Protein AF-A0ABD3SPA3-F1 (afdb_monomer_lite)

Radius of gyration: 26.99 Å; chains: 1; bounding box: 57×53×84 Å

Secondary structure (DSSP, 8-state):
------S------S---PPPPPPSSS----GGG-EEE--TTTHHHHHHHHHHTT---EEES--EETTEE-S-HHHHHTTTS--SSPPPHHHHHHHHHHHHHHHHHHHHHHHH-TT----HHHHHHHHHHHHHHHHHHHHHHTEEEEEEEE-SSSTTTTTS-HHHHHHHHHHHHHHHHHHHHHHTT-EEEEEEEETT-PBPHHHHHHHHHHHHHHHSPPP----

Organism: NCBI:txid382380

pLDDT: mean 70.63, std 18.66, range [26.52, 93.62]

Structure (mmCIF, N/CA/C/O backbone):
data_AF-A0ABD3SPA3-F1
#
_entry.id   AF-A0ABD3SPA3-F1
#
loop_
_atom_site.group_PDB
_atom_site.id
_atom_site.type_symbol
_atom_site.label_atom_id
_atom_site.label_alt_id
_atom_site.label_comp_id
_atom_site.label_asym_id
_atom_site.label_entity_id
_atom_site.label_seq_id
_atom_site.pdbx_PDB_ins_code
_atom_site.Cartn_x
_atom_site.Cartn_y
_atom_site.Cartn_z
_atom_site.occupancy
_atom_site.B_iso_or_equiv
_atom_site.auth_seq_id
_atom_site.auth_comp_id
_atom_site.auth_asym_id
_atom_site.auth_atom_id
_atom_site.pdbx_PDB_model_num
ATOM 1 N N . MET A 1 1 ? -18.677 -17.625 45.684 1.00 35.84 1 MET A N 1
ATOM 2 C CA . MET A 1 1 ? -18.713 -17.401 44.221 1.00 35.84 1 MET A CA 1
ATOM 3 C C . MET A 1 1 ? -18.596 -18.741 43.493 1.00 35.84 1 MET A C 1
ATOM 5 O O . MET A 1 1 ? -17.604 -19.018 42.838 1.00 35.84 1 MET A O 1
ATOM 9 N N . LEU A 1 2 ? -19.620 -19.582 43.646 1.00 33.44 2 LEU A N 1
ATOM 10 C CA . LEU A 1 2 ? -19.938 -20.687 42.742 1.00 33.44 2 LEU A CA 1
ATOM 11 C C . LEU A 1 2 ? -21.247 -20.273 42.068 1.00 33.44 2 LEU A C 1
ATOM 13 O O . LEU A 1 2 ? -22.241 -20.161 42.778 1.00 33.44 2 LEU A O 1
ATOM 17 N N . ALA A 1 3 ? -21.240 -19.988 40.766 1.00 26.97 3 ALA A N 1
ATOM 18 C CA . ALA A 1 3 ? -22.448 -19.923 39.934 1.00 26.97 3 ALA A CA 1
ATOM 19 C C . ALA A 1 3 ? -22.063 -19.636 38.475 1.00 26.97 3 ALA A C 1
ATOM 21 O O . ALA A 1 3 ? -21.874 -18.479 38.113 1.00 26.97 3 ALA A O 1
ATOM 22 N N . CYS A 1 4 ? -21.930 -20.681 37.655 1.00 26.52 4 CYS A N 1
ATOM 23 C CA . CYS A 1 4 ? -22.251 -20.652 36.216 1.00 26.52 4 CYS A CA 1
ATOM 24 C C . CYS A 1 4 ? -22.146 -22.063 35.603 1.00 26.52 4 CYS A C 1
ATOM 26 O O . CYS A 1 4 ? -21.526 -22.265 34.565 1.00 26.52 4 CYS A O 1
ATOM 28 N N . LEU A 1 5 ? -22.733 -23.064 36.266 1.00 35.59 5 LEU A N 1
ATOM 29 C CA . LEU A 1 5 ? -22.899 -24.415 35.723 1.00 35.59 5 LEU A CA 1
ATOM 30 C C . LEU A 1 5 ? -24.293 -24.927 36.096 1.00 35.59 5 LEU A C 1
ATOM 32 O O . LEU A 1 5 ? -24.435 -25.674 37.057 1.00 35.59 5 LEU A O 1
ATOM 36 N N . SER A 1 6 ? -25.310 -24.475 35.358 1.00 33.94 6 SER A N 1
ATOM 37 C CA . SER A 1 6 ? -26.636 -25.112 35.280 1.00 33.94 6 SER A CA 1
ATOM 38 C C . SER A 1 6 ? -27.578 -24.292 34.392 1.00 33.94 6 SER A C 1
ATOM 40 O O . SER A 1 6 ? -28.224 -23.384 34.883 1.00 33.94 6 SER A O 1
ATOM 42 N N . PHE A 1 7 ? -27.632 -24.583 33.089 1.00 29.09 7 PHE A N 1
ATOM 43 C CA . PHE A 1 7 ? -28.730 -24.285 32.140 1.00 29.09 7 PHE A CA 1
ATOM 44 C C . PHE A 1 7 ? -28.203 -24.768 30.769 1.00 29.09 7 PHE A C 1
ATOM 46 O O . PHE A 1 7 ? -27.242 -24.199 30.273 1.00 29.09 7 PHE A O 1
ATOM 53 N N . LEU A 1 8 ? -28.640 -25.836 30.106 1.00 34.03 8 LEU A N 1
ATOM 54 C CA . LEU A 1 8 ? -29.795 -26.719 30.202 1.00 34.03 8 LEU A CA 1
ATOM 55 C C . LEU A 1 8 ? -29.343 -28.111 29.742 1.00 34.03 8 LEU A C 1
ATOM 57 O O . LEU A 1 8 ? -28.649 -28.240 28.734 1.00 34.03 8 LEU A O 1
ATOM 61 N N . GLY A 1 9 ? -29.770 -29.145 30.461 1.00 38.00 9 GLY A N 1
ATOM 62 C CA . GLY A 1 9 ? -29.920 -30.462 29.867 1.00 38.00 9 GLY A CA 1
ATOM 63 C C . GLY A 1 9 ? -31.199 -30.466 29.038 1.00 38.00 9 GLY A C 1
ATOM 64 O O . GLY A 1 9 ? -32.285 -30.471 29.604 1.00 38.00 9 GLY A O 1
ATOM 65 N N . GLU A 1 10 ? -31.066 -30.494 27.718 1.00 33.88 10 GLU A N 1
ATOM 66 C CA . GLU A 1 10 ? -32.107 -30.990 26.822 1.00 33.88 10 GLU A CA 1
ATOM 67 C C . GLU A 1 10 ? -31.481 -32.040 25.905 1.00 33.88 10 GLU A C 1
ATOM 69 O O . GLU A 1 10 ? -30.494 -31.791 25.212 1.00 33.88 10 GLU A O 1
ATOM 74 N N . LYS A 1 11 ? -32.046 -33.250 25.948 1.00 46.28 11 LYS A N 1
ATOM 75 C CA . LYS A 1 11 ? -31.821 -34.286 24.939 1.00 46.28 11 LYS A CA 1
ATOM 76 C C . LYS A 1 11 ? -32.329 -33.747 23.600 1.00 46.28 11 LYS A C 1
ATOM 78 O O . LYS A 1 11 ? -33.500 -33.391 23.516 1.00 46.28 11 LYS A O 1
ATOM 83 N N . ILE A 1 12 ? -31.496 -33.751 22.562 1.00 36.12 12 ILE A N 1
ATOM 84 C CA . ILE A 1 12 ? -31.936 -33.505 21.180 1.00 36.12 12 ILE A CA 1
ATOM 85 C C . ILE A 1 12 ? -31.768 -34.819 20.394 1.00 36.12 12 ILE A C 1
ATOM 87 O O . ILE A 1 12 ? -30.707 -35.437 20.499 1.00 36.12 12 ILE A O 1
ATOM 91 N N . PRO A 1 13 ? -32.817 -35.288 19.690 1.00 35.94 13 PRO A N 1
ATOM 92 C CA . PRO A 1 13 ? -32.887 -36.612 19.074 1.00 35.94 13 PRO A CA 1
ATOM 93 C C . PRO A 1 13 ? -32.104 -36.715 17.760 1.00 35.94 13 PRO A C 1
ATOM 95 O O . PRO A 1 13 ? -31.873 -35.722 17.069 1.00 35.94 13 PRO A O 1
ATOM 98 N N . ASP A 1 14 ? -31.774 -37.957 17.401 1.00 39.97 14 ASP A N 1
ATOM 99 C CA . ASP A 1 14 ? -31.191 -38.375 16.127 1.00 39.97 14 ASP A CA 1
ATOM 100 C C . ASP A 1 14 ? -32.043 -37.918 14.933 1.00 39.97 14 ASP A C 1
ATOM 102 O O . ASP A 1 14 ? -32.992 -38.588 14.541 1.00 39.97 14 ASP A O 1
ATOM 106 N N . THR A 1 15 ? -31.709 -36.781 14.325 1.00 42.72 15 THR A N 1
ATOM 107 C CA . THR A 1 15 ? -32.099 -36.448 12.945 1.00 42.72 15 THR A CA 1
ATOM 108 C C . THR A 1 15 ? -31.084 -35.481 12.322 1.00 42.72 15 THR A C 1
ATOM 110 O O . THR A 1 15 ? -30.459 -34.684 13.011 1.00 42.72 15 THR A O 1
ATOM 113 N N . ALA A 1 16 ? -30.883 -35.638 11.009 1.00 36.19 16 ALA A N 1
ATOM 114 C CA . ALA A 1 16 ? -29.847 -35.075 10.133 1.00 36.19 16 ALA A CA 1
ATOM 115 C C . ALA A 1 16 ? -29.371 -33.625 10.418 1.00 36.19 16 ALA A C 1
ATOM 117 O O . ALA A 1 16 ? -30.154 -32.790 10.868 1.00 36.19 16 ALA A O 1
ATOM 118 N N . PRO A 1 17 ? -28.109 -33.269 10.086 1.00 41.25 17 PRO A N 1
ATOM 119 C CA . PRO A 1 17 ? -27.517 -32.014 10.528 1.00 41.25 17 PRO A CA 1
ATOM 120 C C . PRO A 1 17 ? -28.080 -30.827 9.740 1.00 41.25 17 PRO A C 1
ATOM 122 O O . PRO A 1 17 ? -27.595 -30.466 8.668 1.00 41.25 17 PRO A O 1
ATOM 125 N N . THR A 1 18 ? -29.078 -30.159 10.309 1.00 44.03 18 THR A N 1
ATOM 126 C CA . THR A 1 18 ? -29.341 -28.749 10.025 1.00 44.03 18 THR A CA 1
ATOM 127 C C . THR A 1 18 ? -28.135 -27.939 10.498 1.00 44.03 18 THR A C 1
ATOM 129 O O . THR A 1 18 ? -27.783 -27.978 11.677 1.00 44.03 18 THR A O 1
ATOM 132 N N . LEU A 1 19 ? -27.474 -27.231 9.575 1.00 43.19 19 LEU A N 1
ATOM 133 C CA . LEU A 1 19 ? -26.367 -26.315 9.874 1.00 43.19 19 LEU A CA 1
ATOM 134 C C . LEU A 1 19 ? -26.735 -25.400 11.061 1.00 43.19 19 LEU A C 1
ATOM 136 O O . LEU A 1 19 ? -27.789 -24.762 11.009 1.00 43.19 19 LEU A O 1
ATOM 140 N N . PRO A 1 20 ? -25.898 -25.307 12.113 1.00 49.41 20 PRO A N 1
ATOM 141 C CA . PRO A 1 20 ? -26.222 -24.510 13.289 1.00 49.41 20 PRO A CA 1
ATOM 142 C C . PRO A 1 20 ? -26.374 -23.022 12.937 1.00 49.41 20 PRO A C 1
ATOM 144 O O . PRO A 1 20 ? -25.704 -22.487 12.046 1.00 49.41 20 PRO A O 1
ATOM 147 N N . ALA A 1 21 ? -27.282 -22.350 13.650 1.00 57.62 21 ALA A N 1
ATOM 148 C CA . ALA A 1 21 ? -27.610 -20.935 13.484 1.00 57.62 21 ALA A CA 1
ATOM 149 C C . ALA A 1 21 ? -26.350 -20.053 13.468 1.00 57.62 21 ALA A C 1
ATOM 151 O O . ALA A 1 21 ? -25.467 -20.226 14.299 1.00 57.62 21 ALA A O 1
ATOM 152 N N . LYS A 1 22 ? -26.238 -19.123 12.509 1.00 42.56 22 LYS A N 1
ATOM 153 C CA . LYS A 1 22 ? -25.060 -18.246 12.334 1.00 42.56 22 LYS A CA 1
ATOM 154 C C . LYS A 1 22 ? -24.613 -17.581 13.648 1.00 42.56 22 LYS A C 1
ATOM 156 O O . LYS A 1 22 ? -25.473 -17.159 14.420 1.00 42.56 22 LYS A O 1
ATOM 161 N N . PRO A 1 23 ? -23.294 -17.419 13.885 1.00 52.41 23 PRO A N 1
ATOM 162 C CA . PRO A 1 23 ? -22.812 -16.689 15.049 1.00 52.41 23 PRO A CA 1
ATOM 163 C C . PRO A 1 23 ? -23.296 -15.236 14.987 1.00 52.41 23 PRO A C 1
ATOM 165 O O . PRO A 1 23 ? -23.298 -14.623 13.919 1.00 52.41 23 PRO A O 1
ATOM 168 N N . ALA A 1 24 ? -23.677 -14.681 16.142 1.00 47.97 24 ALA A N 1
ATOM 169 C CA . ALA A 1 24 ? -24.157 -13.301 16.263 1.00 47.97 24 ALA A CA 1
ATOM 170 C C . ALA A 1 24 ? -23.147 -12.265 15.724 1.00 47.97 24 ALA A C 1
ATOM 172 O O . ALA A 1 24 ? -23.546 -11.197 15.273 1.00 47.97 24 ALA A O 1
ATOM 173 N N . TYR A 1 25 ? -21.851 -12.602 15.728 1.00 42.72 25 TYR A N 1
ATOM 174 C CA . TYR A 1 25 ? -20.775 -11.851 15.083 1.00 42.72 25 TYR A CA 1
ATOM 175 C C . TYR A 1 25 ? -19.716 -12.802 14.509 1.00 42.72 25 TYR A C 1
ATOM 177 O O . TYR A 1 25 ? -19.352 -13.794 15.139 1.00 42.72 25 TYR A O 1
ATOM 185 N N . GLY A 1 26 ? -19.155 -12.451 13.349 1.00 56.16 26 GLY A N 1
ATOM 186 C CA . GLY A 1 26 ? -17.989 -13.125 12.770 1.00 56.16 26 GLY A CA 1
ATOM 187 C C . GLY A 1 26 ? -18.310 -14.265 11.800 1.00 56.16 26 GLY A C 1
ATOM 188 O O . GLY A 1 26 ? -19.406 -14.369 11.254 1.00 56.16 26 GLY A O 1
ATOM 189 N N . TYR A 1 27 ? -17.303 -15.094 11.535 1.00 48.97 27 TYR A N 1
ATOM 190 C CA . TYR A 1 27 ? -17.363 -16.188 10.566 1.00 48.97 27 TYR A CA 1
ATOM 191 C C . TYR A 1 27 ? -17.326 -17.527 11.290 1.00 48.97 27 TYR A C 1
ATOM 193 O O . TYR A 1 27 ? -16.607 -17.661 12.275 1.00 48.97 27 TYR A O 1
ATOM 201 N N . TYR A 1 28 ? -18.031 -18.532 10.763 1.00 52.69 28 TYR A N 1
ATOM 202 C CA . TYR A 1 28 ? -17.830 -19.917 11.183 1.00 52.69 28 TYR A CA 1
ATOM 203 C C . TYR A 1 28 ? -16.389 -20.338 10.868 1.00 52.69 28 TYR A C 1
ATOM 205 O O . TYR A 1 28 ? -16.037 -20.435 9.683 1.00 52.69 28 TYR A O 1
ATOM 213 N N . PRO A 1 29 ? -15.532 -20.561 11.881 1.00 58.00 29 PRO A N 1
ATOM 214 C CA . PRO A 1 29 ? -14.161 -20.955 11.630 1.00 58.00 29 PRO A CA 1
ATOM 215 C C . PRO A 1 29 ? -14.171 -22.359 11.029 1.00 58.00 29 PRO A C 1
ATOM 217 O O . PRO A 1 29 ? -14.674 -23.305 11.628 1.00 58.00 29 PRO A O 1
ATOM 220 N N . LYS A 1 30 ? -13.620 -22.501 9.821 1.00 65.44 30 LYS A N 1
ATOM 221 C CA . LYS A 1 30 ? -13.330 -23.822 9.256 1.00 65.44 30 LYS A CA 1
ATOM 222 C C . LYS A 1 30 ? -12.067 -24.342 9.950 1.00 65.44 30 LYS A C 1
ATOM 224 O O . LYS A 1 30 ? -11.019 -23.735 9.716 1.00 65.44 30 LYS A O 1
ATOM 229 N N . PRO A 1 31 ? -12.122 -25.434 10.736 1.00 67.31 31 PRO A N 1
ATOM 230 C CA . PRO A 1 31 ? -11.006 -25.867 11.587 1.00 67.31 31 PRO A CA 1
ATOM 231 C C . PRO A 1 31 ? -9.701 -26.025 10.799 1.00 67.31 31 PRO A C 1
ATOM 233 O O . PRO A 1 31 ? -8.702 -25.368 11.091 1.00 67.31 31 PRO A O 1
ATOM 236 N N . ARG A 1 32 ? -9.783 -26.709 9.651 1.00 66.56 32 ARG A N 1
ATOM 237 C CA . ARG A 1 32 ? -8.672 -26.923 8.710 1.00 66.56 32 ARG A CA 1
ATOM 238 C C . ARG A 1 32 ? -8.031 -25.660 8.127 1.00 66.56 32 ARG A C 1
ATOM 240 O O . ARG A 1 32 ? -6.910 -25.728 7.637 1.00 66.56 32 ARG A O 1
ATOM 247 N N . LYS A 1 33 ? -8.731 -24.521 8.123 1.00 70.00 33 LYS A N 1
ATOM 248 C CA . LYS A 1 33 ? -8.200 -23.227 7.648 1.00 70.00 33 LYS A CA 1
ATOM 249 C C . LYS A 1 33 ? -7.820 -22.287 8.792 1.00 70.00 33 LYS A C 1
ATOM 251 O O . LYS A 1 33 ? -7.250 -21.229 8.537 1.00 70.00 33 LYS A O 1
ATOM 256 N N . SER A 1 34 ? -8.158 -22.640 10.029 1.00 66.88 34 SER A N 1
ATOM 257 C CA . SER A 1 34 ? -7.830 -21.844 11.205 1.00 66.88 34 SER A CA 1
ATOM 258 C C . SER A 1 34 ? -6.430 -22.176 11.719 1.00 66.88 34 SER A C 1
ATOM 260 O O . SER A 1 34 ? -5.989 -23.325 11.654 1.00 66.88 34 SER A O 1
ATOM 262 N N . TYR A 1 35 ? -5.732 -21.147 12.199 1.00 71.56 35 TYR A N 1
ATOM 263 C CA . TYR A 1 35 ? -4.43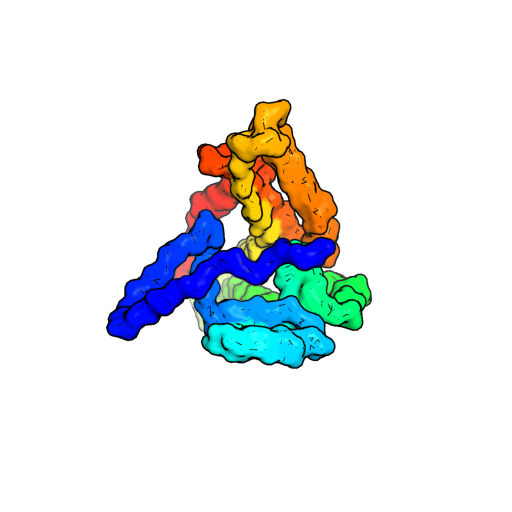8 -21.266 12.862 1.00 71.56 35 TYR A CA 1
ATOM 264 C C . TYR A 1 35 ? -4.575 -20.802 14.310 1.00 71.56 35 TYR A C 1
ATOM 266 O O . TYR A 1 35 ? -5.000 -19.672 14.555 1.00 71.56 35 TYR A O 1
ATOM 274 N N . TYR A 1 36 ? -4.186 -21.649 15.258 1.00 69.75 36 TYR A N 1
ATOM 275 C CA . TYR A 1 36 ? -4.035 -21.288 16.660 1.00 69.75 36 TYR A CA 1
ATOM 276 C C . TYR A 1 36 ? -2.582 -20.881 16.921 1.00 69.75 36 TYR A C 1
ATOM 278 O O . TYR A 1 36 ? -1.645 -21.649 16.688 1.00 69.75 36 TYR A O 1
ATOM 286 N N . ILE A 1 37 ? -2.390 -19.632 17.346 1.00 70.31 37 ILE A N 1
ATOM 287 C CA . ILE A 1 37 ? -1.066 -19.055 17.587 1.00 70.31 37 ILE A CA 1
ATOM 288 C C . ILE A 1 37 ? -0.818 -19.056 19.093 1.00 70.31 37 ILE A C 1
ATOM 290 O O . ILE A 1 37 ? -1.391 -18.243 19.816 1.00 70.31 37 ILE A O 1
ATOM 294 N N . CYS A 1 38 ? 0.034 -19.962 19.562 1.00 63.44 38 CYS A N 1
ATOM 295 C CA . CYS A 1 38 ? 0.387 -20.104 20.972 1.00 63.44 38 CYS A CA 1
ATOM 296 C C . CYS A 1 38 ? 1.894 -20.279 21.156 1.00 63.44 38 CYS A C 1
ATOM 298 O O . CYS A 1 38 ? 2.642 -20.502 20.199 1.00 63.44 38 CYS A O 1
ATOM 300 N N . LYS A 1 39 ? 2.352 -20.148 22.403 1.00 65.19 39 LYS A N 1
ATOM 301 C CA . LYS A 1 39 ? 3.730 -20.483 22.756 1.00 65.19 39 LYS A CA 1
ATOM 302 C C . LYS A 1 39 ? 3.922 -22.002 22.730 1.00 65.19 39 LYS A C 1
ATOM 304 O O . LYS A 1 39 ? 2.948 -22.755 22.757 1.00 65.19 39 LYS A O 1
ATOM 309 N N . ALA A 1 40 ? 5.175 -22.447 22.661 1.00 69.56 40 ALA A N 1
ATOM 310 C CA . ALA A 1 40 ? 5.496 -23.871 22.570 1.00 69.56 40 ALA A CA 1
ATOM 311 C C . ALA A 1 40 ? 5.065 -24.642 23.828 1.00 69.56 40 ALA A C 1
ATOM 313 O O . ALA A 1 40 ? 4.708 -25.812 23.734 1.00 69.56 40 ALA A O 1
ATOM 314 N N . GLU A 1 41 ? 5.057 -23.977 24.984 1.00 74.88 41 GLU A N 1
ATOM 315 C CA . GLU A 1 41 ? 4.686 -24.579 26.266 1.00 74.88 41 GLU A CA 1
ATOM 316 C C . GLU A 1 41 ? 3.169 -24.816 26.375 1.00 74.88 41 GLU A C 1
ATOM 318 O O . GLU A 1 41 ? 2.738 -25.780 27.003 1.00 74.88 41 GLU A O 1
ATOM 323 N N . ASP A 1 42 ? 2.366 -23.979 25.709 1.00 71.69 42 ASP A N 1
ATOM 324 C CA . ASP A 1 42 ? 0.898 -24.013 25.761 1.00 71.69 42 ASP A CA 1
ATOM 325 C C . ASP A 1 42 ? 0.274 -24.867 24.639 1.00 71.69 42 ASP A C 1
ATOM 327 O O . ASP A 1 42 ? -0.910 -25.209 24.688 1.00 71.69 42 ASP A O 1
ATOM 331 N N . GLU A 1 43 ? 1.064 -25.242 23.626 1.00 74.06 43 GLU A N 1
ATOM 332 C CA . GLU A 1 43 ? 0.628 -26.062 22.486 1.00 74.06 43 GLU A CA 1
ATOM 333 C C . GLU A 1 43 ? -0.002 -27.409 22.911 1.00 74.06 43 GLU A C 1
ATOM 335 O O . GLU A 1 43 ? -1.069 -27.746 22.390 1.00 74.06 43 GLU A O 1
ATOM 340 N N . PRO A 1 44 ? 0.556 -28.167 23.881 1.00 78.56 44 PRO A N 1
ATOM 341 C CA . PRO A 1 44 ? -0.016 -29.448 24.304 1.00 78.56 44 PRO A CA 1
ATOM 342 C C . PRO A 1 44 ? -1.362 -29.295 25.023 1.00 78.56 44 PRO A C 1
ATOM 344 O O . PRO A 1 44 ? -2.260 -30.119 24.847 1.00 78.56 44 PRO A O 1
ATOM 347 N N . ALA A 1 45 ? -1.517 -28.237 25.825 1.00 80.19 45 ALA A N 1
ATOM 348 C CA . ALA A 1 45 ? -2.758 -27.948 26.538 1.00 80.19 45 ALA A CA 1
ATOM 349 C C . ALA A 1 45 ? -3.861 -27.509 25.565 1.00 80.19 45 ALA A C 1
ATOM 351 O O . ALA A 1 45 ? -4.991 -27.994 25.640 1.00 80.19 45 ALA A O 1
ATOM 352 N N . ALA A 1 46 ? -3.513 -26.654 24.601 1.00 73.88 46 ALA A N 1
ATOM 353 C CA . ALA A 1 46 ? -4.421 -26.231 23.546 1.00 73.88 46 ALA A CA 1
ATOM 354 C C . ALA A 1 46 ? -4.844 -27.404 22.657 1.00 73.88 46 ALA A C 1
ATOM 356 O O . ALA A 1 46 ? -6.022 -27.535 22.338 1.00 73.88 46 ALA A O 1
ATOM 357 N N . ARG A 1 47 ? -3.910 -28.290 22.295 1.00 79.06 47 ARG A N 1
ATOM 358 C CA . ARG A 1 47 ? -4.207 -29.487 21.502 1.00 79.06 47 ARG A CA 1
ATOM 359 C C . ARG A 1 47 ? -5.226 -30.392 22.178 1.00 79.06 47 ARG A C 1
ATOM 361 O O . ARG A 1 47 ? -6.248 -30.683 21.568 1.00 79.06 47 ARG A O 1
ATOM 368 N N . ARG A 1 48 ? -5.024 -30.717 23.457 1.00 80.44 48 ARG A N 1
ATOM 369 C CA . ARG A 1 48 ? -5.995 -31.503 24.238 1.00 80.44 48 ARG A CA 1
ATOM 370 C C . ARG A 1 48 ? -7.377 -30.852 24.288 1.00 80.44 48 ARG A C 1
ATOM 372 O O . ARG A 1 48 ? -8.382 -31.546 24.184 1.00 80.44 48 ARG A O 1
ATOM 379 N N . ALA A 1 49 ? -7.434 -29.527 24.436 1.00 77.50 49 ALA A N 1
ATOM 380 C CA . ALA A 1 49 ? -8.701 -28.804 24.451 1.00 77.50 49 ALA A CA 1
ATOM 381 C C . ALA A 1 49 ? -9.420 -28.890 23.094 1.00 77.50 49 ALA A C 1
ATOM 383 O O . ALA A 1 49 ? -10.607 -29.194 23.063 1.00 77.50 49 ALA A O 1
ATOM 384 N N . PHE A 1 50 ? -8.719 -28.670 21.976 1.00 78.75 50 PHE A N 1
ATOM 385 C CA . PHE A 1 50 ? -9.320 -28.712 20.637 1.00 78.75 50 PHE A CA 1
ATOM 386 C C . PHE A 1 50 ? -9.681 -30.132 20.175 1.00 78.75 50 PHE A C 1
ATOM 388 O O . PHE A 1 50 ? -10.720 -30.310 19.539 1.00 78.75 50 PHE A O 1
ATOM 395 N N . GLU A 1 51 ? -8.901 -31.141 20.568 1.00 76.19 51 GLU A N 1
ATOM 396 C CA . GLU A 1 51 ? -9.230 -32.560 20.376 1.00 76.19 51 GLU A CA 1
ATOM 397 C C . GLU A 1 51 ? -10.508 -32.950 21.132 1.00 76.19 51 GLU A C 1
ATOM 399 O O . GLU A 1 51 ? -11.355 -33.644 20.577 1.00 76.19 51 GLU A O 1
ATOM 404 N N . GLY A 1 52 ? -10.717 -32.427 22.348 1.00 71.88 52 GLY A N 1
ATOM 405 C CA . GLY A 1 52 ? -11.954 -32.634 23.114 1.00 71.88 52 GLY A CA 1
ATOM 406 C C . GLY A 1 52 ? -13.218 -32.085 22.435 1.00 71.88 52 GLY A C 1
ATOM 407 O O . GLY A 1 52 ? -14.313 -32.582 22.683 1.00 71.88 52 GLY A O 1
ATOM 408 N N . TYR A 1 53 ? -13.068 -31.104 21.540 1.00 72.81 53 TYR A N 1
ATOM 409 C CA . TYR A 1 53 ? -14.148 -30.570 20.701 1.00 72.81 53 TYR A CA 1
ATOM 410 C C . TYR A 1 53 ? -14.161 -31.156 19.281 1.00 72.81 53 TYR A C 1
ATOM 412 O O . TYR A 1 53 ? -14.941 -30.704 18.442 1.00 72.81 53 TYR A O 1
ATOM 420 N N . ASN A 1 54 ? -13.316 -32.154 18.999 1.00 71.00 54 ASN A N 1
ATOM 421 C CA . ASN A 1 54 ? -13.164 -32.783 17.687 1.00 71.00 54 ASN A CA 1
ATOM 422 C C . ASN A 1 54 ? -12.799 -31.783 16.561 1.00 71.00 54 ASN A C 1
ATOM 424 O O . ASN A 1 54 ? -13.205 -31.935 15.406 1.00 71.00 54 ASN A O 1
ATOM 428 N N . LEU A 1 55 ? -12.046 -30.724 16.895 1.00 71.19 55 LEU A N 1
ATOM 429 C CA . LEU A 1 55 ? -11.620 -29.679 15.961 1.00 71.19 55 LEU A CA 1
ATOM 430 C C . LEU A 1 55 ? -10.148 -29.868 15.575 1.00 71.19 55 LEU A C 1
ATOM 432 O O . LEU A 1 55 ? -9.245 -29.661 16.381 1.00 71.19 55 LEU A O 1
ATOM 436 N N . GLU A 1 56 ? -9.899 -30.185 14.307 1.00 70.25 56 GLU A N 1
ATOM 437 C CA . GLU A 1 56 ? -8.548 -30.271 13.741 1.00 70.25 56 GLU A CA 1
ATOM 438 C C . GLU A 1 56 ? -8.072 -28.868 13.305 1.00 70.25 56 GLU A C 1
ATOM 440 O O . GLU A 1 56 ? -8.522 -28.340 12.283 1.00 70.25 56 GLU A O 1
ATOM 445 N N . ILE A 1 57 ? -7.206 -28.233 14.105 1.00 76.44 57 ILE A N 1
ATOM 446 C CA . ILE A 1 57 ? -6.710 -26.855 13.908 1.00 76.44 57 ILE A CA 1
ATOM 447 C C . ILE A 1 57 ? -5.190 -26.862 13.681 1.00 76.44 57 ILE A C 1
ATOM 449 O O . ILE A 1 57 ? -4.466 -27.650 14.285 1.00 76.44 57 ILE A O 1
ATOM 453 N N . ASN A 1 58 ? -4.684 -25.961 12.831 1.00 75.94 58 ASN A N 1
ATOM 454 C CA . ASN A 1 58 ? -3.243 -25.814 12.599 1.00 75.94 58 ASN A CA 1
ATOM 455 C C . ASN A 1 58 ? -2.576 -24.983 13.708 1.00 75.94 58 ASN A C 1
ATOM 457 O O . ASN A 1 58 ? -3.128 -23.971 14.134 1.00 75.94 58 ASN A O 1
ATOM 461 N N . TYR A 1 59 ? -1.349 -25.321 14.110 1.00 72.12 59 TYR A N 1
ATOM 462 C CA . TYR A 1 59 ? -0.590 -24.563 15.116 1.00 72.12 59 TYR A CA 1
ATOM 463 C C . TYR A 1 59 ? 0.556 -23.789 14.468 1.00 72.12 59 TYR A C 1
ATOM 465 O O . TYR A 1 59 ? 1.242 -24.292 13.579 1.00 72.12 59 TYR A O 1
ATOM 473 N N . SER A 1 60 ? 0.784 -22.551 14.907 1.00 69.00 60 SER A N 1
ATOM 474 C CA . SER A 1 60 ? 1.926 -21.752 14.453 1.00 69.00 60 SER A CA 1
ATOM 475 C C . SER A 1 60 ? 2.612 -21.055 15.620 1.00 69.00 60 SER A C 1
ATOM 477 O O . SER A 1 60 ? 1.963 -20.417 16.443 1.00 69.00 60 SER A O 1
ATOM 479 N N . ARG A 1 61 ? 3.948 -21.129 15.651 1.00 54.72 61 ARG A N 1
ATOM 480 C CA . ARG A 1 61 ? 4.809 -20.522 16.688 1.00 54.72 61 ARG A CA 1
ATOM 481 C C . ARG A 1 61 ? 5.097 -19.035 16.463 1.00 54.72 61 ARG A C 1
ATOM 483 O O . ARG A 1 61 ? 5.890 -18.434 17.188 1.00 54.72 61 ARG A O 1
ATOM 490 N N . GLY A 1 62 ? 4.473 -18.455 15.444 1.00 54.41 62 GLY A N 1
ATOM 491 C CA . GLY A 1 62 ? 4.436 -17.020 15.242 1.00 54.41 62 GLY A CA 1
ATOM 492 C C . GLY A 1 62 ? 4.387 -16.601 13.784 1.00 54.41 62 GLY A C 1
ATOM 493 O O . GLY A 1 62 ? 5.141 -17.087 12.943 1.00 54.41 62 GLY A O 1
ATOM 494 N N . GLN A 1 63 ? 3.509 -15.644 13.513 1.00 48.09 63 GLN A N 1
ATOM 495 C CA . GLN A 1 63 ? 3.352 -14.954 12.237 1.00 48.09 63 GLN A CA 1
ATOM 496 C C . GLN A 1 63 ? 3.404 -13.446 12.510 1.00 48.09 63 GLN A C 1
ATOM 498 O O . GLN A 1 63 ? 2.894 -12.973 13.530 1.00 48.09 63 GLN A O 1
ATOM 503 N N . ARG A 1 64 ? 4.045 -12.676 11.617 1.00 46.09 64 ARG A N 1
ATOM 504 C CA . ARG A 1 64 ? 3.981 -11.208 11.670 1.00 46.09 64 ARG A CA 1
ATOM 505 C C . ARG A 1 64 ? 2.546 -10.799 11.354 1.00 46.09 64 ARG A C 1
ATOM 507 O O . ARG A 1 64 ? 2.082 -11.044 10.246 1.00 46.09 64 ARG A O 1
ATOM 514 N N . TYR A 1 65 ? 1.875 -10.116 12.276 1.00 42.81 65 TYR A N 1
ATOM 515 C CA . TYR A 1 65 ? 0.617 -9.447 11.960 1.00 42.81 65 TYR A CA 1
ATOM 516 C C . TYR A 1 65 ? 0.709 -7.978 12.346 1.00 42.81 65 TYR A C 1
ATOM 518 O O . TYR A 1 65 ? 0.852 -7.663 13.524 1.00 42.81 65 TYR A O 1
ATOM 526 N N . LEU A 1 66 ? 0.688 -7.107 11.326 1.00 40.34 66 LEU A N 1
ATOM 527 C CA . LEU A 1 66 ? 0.554 -5.643 11.388 1.00 40.34 66 LEU A CA 1
ATOM 528 C C . LEU A 1 66 ? 0.884 -5.052 12.773 1.00 40.34 66 LEU A C 1
ATOM 530 O O . LEU A 1 66 ? -0.009 -4.728 13.561 1.00 40.34 66 LEU A O 1
ATOM 534 N N . GLY A 1 67 ? 2.195 -4.969 13.038 1.00 44.28 67 GLY A N 1
ATOM 535 C CA . GLY A 1 67 ? 2.842 -4.319 14.186 1.00 44.28 67 GLY A CA 1
ATOM 536 C C . GLY A 1 67 ? 2.730 -5.014 15.546 1.00 44.28 67 GLY A C 1
ATOM 537 O O . GLY A 1 67 ? 2.949 -4.372 16.568 1.00 44.28 67 GLY A O 1
ATOM 538 N N . GLY A 1 68 ? 2.429 -6.313 15.584 1.00 45.94 68 GLY A N 1
ATOM 539 C CA . GLY A 1 68 ? 2.639 -7.168 16.752 1.00 45.94 68 GLY A CA 1
ATOM 540 C C . GLY A 1 68 ? 3.325 -8.479 16.363 1.00 45.94 68 GLY A C 1
ATOM 541 O O . GLY A 1 68 ? 3.052 -9.047 15.305 1.00 45.94 68 GLY A O 1
ATOM 542 N N . PHE A 1 69 ? 4.230 -8.957 17.217 1.00 45.09 69 PHE A N 1
ATOM 543 C CA . PHE A 1 69 ? 4.805 -10.297 17.115 1.00 45.09 69 PHE A CA 1
ATOM 544 C C . PHE A 1 69 ? 4.115 -11.199 18.142 1.00 45.09 69 PHE A C 1
ATOM 546 O O . PHE A 1 69 ? 4.238 -10.963 19.342 1.00 45.09 69 PHE A O 1
ATOM 553 N N . LEU A 1 70 ? 3.384 -12.210 17.673 1.00 44.94 70 LEU A N 1
ATOM 554 C CA . LEU A 1 70 ? 2.937 -13.335 18.495 1.00 44.94 70 LEU A CA 1
ATOM 555 C C . LEU A 1 70 ? 3.989 -14.440 18.352 1.00 44.94 70 LEU A C 1
ATOM 557 O O . LEU A 1 70 ? 4.126 -14.987 17.266 1.00 44.94 70 LEU A O 1
ATOM 561 N N . GLY A 1 71 ? 4.766 -14.719 19.401 1.00 51.19 71 GLY A N 1
ATOM 562 C CA . GLY A 1 71 ? 5.837 -15.727 19.402 1.00 51.19 71 GLY A CA 1
ATOM 563 C C . GLY A 1 71 ? 6.890 -15.473 20.493 1.00 51.19 71 GLY A C 1
ATOM 564 O O . GLY A 1 71 ? 6.744 -14.553 21.299 1.00 51.19 71 GLY A O 1
ATOM 565 N N . SER A 1 72 ? 7.975 -16.257 20.516 1.00 46.41 72 SER A N 1
ATOM 566 C CA . SER A 1 72 ? 9.038 -16.171 21.538 1.00 46.41 72 SER A CA 1
ATOM 567 C C . SER A 1 72 ? 9.974 -14.954 21.389 1.00 46.41 72 SER A C 1
ATOM 569 O O . SER A 1 72 ? 10.343 -14.547 20.286 1.00 46.41 72 SER A O 1
ATOM 571 N N . ALA A 1 73 ? 10.410 -14.380 22.518 1.00 49.41 73 ALA A N 1
ATOM 572 C CA . ALA A 1 73 ? 11.199 -13.141 22.572 1.00 49.41 73 ALA A CA 1
ATOM 573 C C . ALA A 1 73 ? 12.487 -13.163 21.719 1.00 49.41 73 ALA A C 1
ATOM 575 O O . ALA A 1 73 ? 12.830 -12.152 21.112 1.00 49.41 73 ALA A O 1
ATOM 576 N N . GLN A 1 74 ? 13.137 -14.322 21.583 1.00 45.88 74 GLN A N 1
ATOM 577 C CA . GLN A 1 74 ? 14.397 -14.483 20.842 1.00 45.88 74 GLN A CA 1
ATOM 578 C C . GLN A 1 74 ? 14.285 -14.117 19.349 1.00 45.88 74 GLN A C 1
ATOM 580 O O . GLN A 1 74 ? 15.196 -13.523 18.777 1.00 45.88 74 GLN A O 1
ATOM 585 N N . LYS A 1 75 ? 13.144 -14.391 18.698 1.00 44.38 75 LYS A N 1
ATOM 586 C CA . LYS A 1 75 ? 12.953 -14.086 17.265 1.00 44.38 75 LYS A CA 1
ATOM 587 C C . LYS A 1 75 ? 12.591 -12.614 17.009 1.00 44.38 75 LYS A C 1
ATOM 589 O O . LYS A 1 75 ? 12.740 -12.127 15.892 1.00 44.38 75 LYS A O 1
ATOM 594 N N . LYS A 1 76 ? 12.148 -11.895 18.048 1.00 42.09 76 LYS A N 1
ATOM 595 C CA . LYS A 1 76 ? 11.854 -10.451 18.027 1.00 42.09 76 LYS A CA 1
ATOM 596 C C . LYS A 1 76 ? 13.133 -9.607 18.003 1.00 42.09 76 LYS A C 1
ATOM 598 O O . LYS A 1 76 ? 13.130 -8.521 17.432 1.00 42.09 76 LYS A O 1
ATOM 603 N N . GLU A 1 77 ? 14.204 -10.104 18.613 1.00 40.91 77 GLU A N 1
ATOM 604 C CA . GLU A 1 77 ? 15.475 -9.394 18.791 1.00 40.91 77 GLU A CA 1
ATOM 605 C C . GLU A 1 77 ? 16.361 -9.458 17.536 1.00 40.91 77 GLU A C 1
ATOM 607 O O . GLU A 1 77 ? 16.883 -8.435 17.101 1.00 40.91 77 GLU A O 1
ATOM 612 N N . TYR A 1 78 ? 16.375 -10.604 16.845 1.00 42.28 78 TYR A N 1
ATOM 613 C CA . TYR A 1 78 ? 17.030 -10.789 15.537 1.00 42.28 78 TYR A CA 1
ATOM 614 C C . TYR A 1 78 ? 16.530 -9.810 14.453 1.00 42.28 78 TYR A C 1
ATOM 616 O O . TYR A 1 78 ? 17.257 -9.442 13.538 1.00 42.28 78 TYR A O 1
ATOM 624 N N . ILE A 1 79 ? 15.279 -9.355 14.570 1.00 49.16 79 ILE A N 1
ATOM 625 C CA . ILE A 1 79 ? 14.631 -8.434 13.623 1.00 49.16 79 ILE A CA 1
ATOM 626 C C . ILE A 1 79 ? 14.981 -6.962 13.910 1.00 49.16 79 ILE A C 1
ATOM 628 O O . ILE A 1 79 ? 14.884 -6.132 13.012 1.00 49.16 79 ILE A O 1
ATOM 632 N N . LYS A 1 80 ? 15.379 -6.626 15.144 1.00 46.59 80 LYS A N 1
ATOM 633 C CA . LYS A 1 80 ? 15.679 -5.246 15.564 1.00 46.59 80 LYS A CA 1
ATOM 634 C C . LYS A 1 80 ? 17.117 -4.807 15.284 1.00 46.59 80 LYS A C 1
ATOM 636 O O . LYS A 1 80 ? 17.394 -3.617 15.357 1.00 46.59 80 LYS A O 1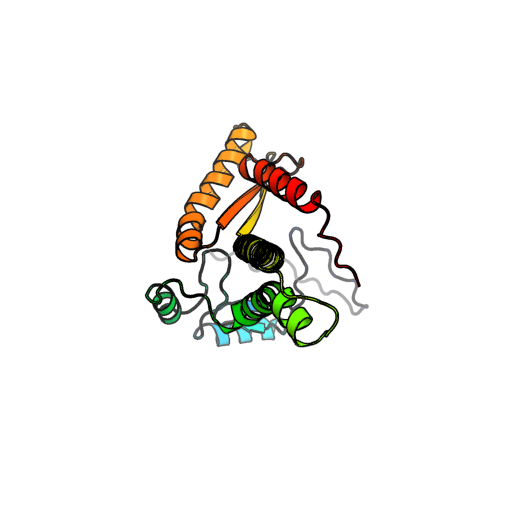
ATOM 641 N N . LEU A 1 81 ? 18.022 -5.747 15.012 1.00 40.41 81 LEU A N 1
ATOM 642 C CA . LEU A 1 81 ? 19.469 -5.506 15.047 1.00 40.41 81 LEU A CA 1
ATOM 643 C C . LEU A 1 81 ? 20.198 -5.644 13.701 1.00 40.41 81 LEU A C 1
ATOM 645 O O . LEU A 1 81 ? 21.411 -5.473 13.673 1.00 40.41 81 LEU A O 1
ATOM 649 N N . GLY A 1 82 ? 19.527 -5.936 12.582 1.00 43.16 82 GLY A N 1
ATOM 650 C CA . GLY A 1 82 ? 20.244 -6.385 11.382 1.00 43.16 82 GLY A CA 1
ATOM 651 C C . GLY A 1 82 ? 19.851 -5.727 10.065 1.00 43.16 82 GLY A C 1
ATOM 652 O O . GLY A 1 82 ? 18.882 -6.149 9.443 1.00 43.16 82 GLY A O 1
ATOM 653 N N . GLY A 1 83 ? 20.702 -4.819 9.575 1.00 46.56 83 GLY A N 1
ATOM 654 C CA . GLY A 1 83 ? 20.992 -4.707 8.140 1.00 46.56 83 GLY A CA 1
ATOM 655 C C . GLY A 1 83 ? 20.992 -3.285 7.585 1.00 46.56 83 GLY A C 1
ATOM 656 O O . GLY A 1 83 ? 20.156 -2.475 7.960 1.00 46.56 83 GLY A O 1
ATOM 657 N N . LEU A 1 84 ? 21.892 -3.008 6.633 1.00 55.56 84 LEU A N 1
ATOM 658 C CA . LEU A 1 84 ? 22.042 -1.775 5.832 1.00 55.56 84 LEU A CA 1
ATOM 659 C C . LEU A 1 84 ? 20.789 -1.375 4.999 1.00 55.56 84 LEU A C 1
ATOM 661 O O . 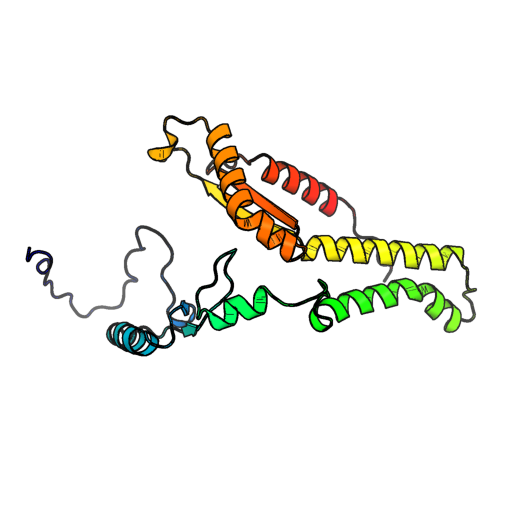LEU A 1 84 ? 20.909 -0.737 3.957 1.00 55.56 84 LEU A O 1
ATOM 665 N N . ALA A 1 85 ? 19.587 -1.797 5.398 1.00 52.81 85 ALA A N 1
ATOM 666 C CA . ALA A 1 85 ? 18.360 -1.730 4.612 1.00 52.81 85 ALA A CA 1
ATOM 667 C C . ALA A 1 85 ? 18.519 -2.320 3.195 1.00 52.81 85 ALA A C 1
ATOM 669 O O . ALA A 1 85 ? 17.905 -1.872 2.227 1.00 52.81 85 ALA A O 1
ATOM 670 N N . ILE A 1 86 ? 19.363 -3.347 3.073 1.00 58.31 86 ILE A N 1
ATOM 671 C CA . ILE A 1 86 ? 19.534 -4.099 1.834 1.00 58.31 86 ILE A CA 1
ATOM 672 C C . ILE A 1 86 ? 18.320 -5.014 1.688 1.00 58.31 86 ILE A C 1
ATOM 674 O O . ILE A 1 86 ? 18.029 -5.830 2.565 1.00 58.31 86 ILE A O 1
ATOM 678 N N . CYS A 1 87 ? 17.594 -4.856 0.583 1.00 60.06 87 CYS A N 1
ATOM 679 C CA . CYS A 1 87 ? 16.478 -5.731 0.245 1.00 60.06 87 CYS A CA 1
ATOM 680 C C . CYS A 1 87 ? 16.971 -7.168 0.060 1.00 60.06 87 CYS A C 1
ATOM 682 O O . CYS A 1 87 ? 18.074 -7.385 -0.440 1.00 60.06 87 CYS A O 1
ATOM 684 N N . ASN A 1 88 ? 16.132 -8.144 0.406 1.00 65.75 88 ASN A N 1
ATOM 685 C CA . ASN A 1 88 ? 16.431 -9.539 0.121 1.00 65.75 88 ASN A CA 1
ATOM 686 C C . ASN A 1 88 ? 16.642 -9.708 -1.396 1.00 65.75 88 ASN A C 1
ATOM 688 O O . ASN A 1 88 ? 15.705 -9.471 -2.166 1.00 65.75 88 ASN A O 1
ATOM 692 N N . PRO A 1 89 ? 17.845 -10.107 -1.845 1.00 67.00 89 PRO A N 1
ATOM 693 C CA . PRO A 1 89 ? 18.146 -10.206 -3.264 1.00 67.00 89 PRO A CA 1
ATOM 694 C C . PRO A 1 89 ? 17.237 -11.212 -3.971 1.00 67.00 89 PRO A C 1
ATOM 696 O O . PRO A 1 89 ? 16.953 -11.016 -5.143 1.00 67.00 89 PRO A O 1
ATOM 699 N N . VAL A 1 90 ? 16.719 -12.228 -3.273 1.00 74.50 90 VAL A N 1
ATOM 700 C CA . VAL A 1 90 ? 15.792 -13.213 -3.854 1.00 74.50 90 VAL A CA 1
ATOM 701 C C . VAL A 1 90 ? 14.454 -12.572 -4.233 1.00 74.50 90 VAL A C 1
ATOM 703 O O . VAL A 1 90 ? 13.951 -12.806 -5.328 1.00 74.50 90 VAL A O 1
ATOM 706 N N . ASP A 1 91 ? 13.910 -11.714 -3.366 1.00 69.62 91 ASP A N 1
ATOM 707 C CA . ASP A 1 91 ? 12.615 -11.061 -3.594 1.00 69.62 91 ASP A CA 1
ATOM 708 C C . ASP A 1 91 ? 12.717 -9.966 -4.672 1.00 69.62 91 ASP A C 1
ATOM 710 O O . ASP A 1 91 ? 11.784 -9.744 -5.446 1.00 69.62 91 ASP A O 1
ATOM 714 N N . THR A 1 92 ? 13.869 -9.293 -4.754 1.00 72.25 92 THR A N 1
ATOM 715 C CA . THR A 1 92 ? 14.106 -8.189 -5.697 1.00 72.25 92 THR A CA 1
ATOM 716 C C . THR A 1 92 ? 14.688 -8.659 -7.040 1.00 72.25 92 THR A C 1
ATOM 718 O O . THR A 1 92 ? 14.572 -7.939 -8.032 1.00 72.25 92 THR A O 1
ATOM 721 N N . ALA A 1 93 ? 15.266 -9.867 -7.118 1.00 79.56 93 ALA A N 1
ATOM 722 C CA . ALA A 1 93 ? 15.988 -10.376 -8.293 1.00 79.56 93 ALA A CA 1
ATOM 723 C C . ALA A 1 93 ? 15.177 -10.287 -9.586 1.00 79.56 93 ALA A C 1
ATOM 725 O O . ALA A 1 93 ? 15.672 -9.768 -10.584 1.00 79.56 93 ALA A O 1
ATOM 726 N N . HIS A 1 94 ? 13.926 -10.752 -9.569 1.00 81.38 94 HIS A N 1
ATOM 727 C CA . HIS A 1 94 ? 13.087 -10.749 -10.766 1.00 81.38 94 HIS A CA 1
ATOM 728 C C . HIS A 1 94 ? 12.818 -9.321 -11.265 1.00 81.38 94 HIS A C 1
ATOM 730 O O . HIS A 1 94 ? 12.910 -9.042 -12.460 1.00 81.38 94 HIS A O 1
ATOM 736 N N . GLY A 1 95 ? 12.536 -8.396 -10.342 1.00 81.44 95 GLY A N 1
ATOM 737 C CA . GLY A 1 95 ? 12.335 -6.982 -10.652 1.00 81.44 95 GLY A CA 1
ATOM 738 C C . GLY A 1 95 ? 13.585 -6.352 -11.265 1.00 81.44 95 GLY A C 1
ATOM 739 O O . GLY A 1 95 ? 13.512 -5.784 -12.353 1.00 81.44 95 GLY A O 1
ATOM 740 N N . THR A 1 96 ? 14.741 -6.522 -10.619 1.00 83.56 96 THR A N 1
ATOM 741 C CA . THR A 1 96 ? 16.030 -6.000 -11.104 1.00 83.56 96 THR A CA 1
ATOM 742 C C . THR A 1 96 ? 16.418 -6.589 -12.458 1.00 83.56 96 THR A C 1
ATOM 744 O O . THR A 1 96 ? 16.824 -5.846 -13.348 1.00 83.56 96 THR A O 1
ATOM 747 N N . HIS A 1 97 ? 16.245 -7.899 -12.649 1.00 87.62 97 HIS A N 1
ATOM 748 C CA . HIS A 1 97 ? 16.522 -8.570 -13.917 1.00 87.62 97 HIS A CA 1
ATOM 749 C C . HIS A 1 97 ? 15.618 -8.048 -15.040 1.00 87.62 97 HIS A C 1
ATOM 751 O O . HIS A 1 97 ? 16.113 -7.668 -16.097 1.00 87.62 97 HIS A O 1
ATOM 757 N N . SER A 1 98 ? 14.306 -7.945 -14.795 1.00 86.44 98 SER A N 1
ATOM 758 C CA . SER A 1 98 ? 13.368 -7.407 -15.788 1.00 86.44 98 SER A CA 1
ATOM 759 C C . SER A 1 98 ? 13.696 -5.960 -16.178 1.00 86.44 98 SER A C 1
ATOM 761 O O . SER A 1 98 ? 13.714 -5.633 -17.361 1.00 86.44 98 SER A O 1
ATOM 763 N N . ALA A 1 99 ? 14.045 -5.107 -15.209 1.00 88.88 99 ALA A N 1
ATOM 764 C CA . ALA A 1 99 ? 14.455 -3.731 -15.469 1.00 88.88 99 ALA A CA 1
ATOM 765 C C . ALA A 1 99 ? 15.764 -3.663 -16.267 1.00 88.88 99 ALA A C 1
ATOM 767 O O . ALA A 1 99 ? 15.883 -2.843 -17.174 1.00 88.88 99 ALA A O 1
ATOM 768 N N . SER A 1 100 ? 16.721 -4.547 -15.967 1.00 92.25 100 SER A N 1
ATOM 769 C CA . SER A 1 100 ? 17.972 -4.653 -16.719 1.00 92.25 100 SER A CA 1
ATOM 770 C C . SER A 1 100 ? 17.727 -5.052 -18.172 1.00 92.25 100 SER A C 1
ATOM 772 O O . SER A 1 100 ? 18.309 -4.438 -19.059 1.00 92.25 100 SER A O 1
ATOM 774 N N . LEU A 1 101 ? 16.848 -6.031 -18.422 1.00 93.06 101 LEU A N 1
ATOM 775 C CA . LEU A 1 101 ? 16.496 -6.456 -19.779 1.00 93.06 101 LEU A CA 1
ATOM 776 C C . LEU A 1 101 ? 15.882 -5.314 -20.592 1.00 93.06 101 LEU A C 1
ATOM 778 O O . LEU A 1 101 ? 16.264 -5.113 -21.740 1.00 93.06 101 LEU A O 1
ATOM 782 N N . VAL A 1 102 ? 14.960 -4.550 -19.998 1.00 91.38 102 VAL A N 1
ATOM 783 C CA . VAL A 1 102 ? 14.339 -3.398 -20.670 1.00 91.38 102 VAL A CA 1
ATOM 784 C C . VAL A 1 102 ? 15.368 -2.295 -20.924 1.00 91.38 102 VAL A C 1
ATOM 786 O O . VAL A 1 102 ? 15.404 -1.738 -22.018 1.00 91.38 102 VAL A O 1
ATOM 789 N N . ALA A 1 103 ? 16.242 -2.011 -19.954 1.00 92.88 103 ALA A N 1
ATOM 790 C CA . ALA A 1 103 ? 17.276 -0.990 -20.095 1.00 92.88 103 ALA A CA 1
ATOM 791 C C . ALA A 1 103 ? 18.268 -1.317 -21.222 1.00 92.88 103 ALA A C 1
ATOM 793 O O . ALA A 1 103 ? 18.627 -0.431 -21.992 1.00 92.88 103 ALA A O 1
ATOM 794 N N . THR A 1 104 ? 18.684 -2.582 -21.353 1.00 93.62 104 THR A N 1
ATOM 795 C CA . THR A 1 104 ? 19.645 -3.006 -22.385 1.00 93.62 104 THR A CA 1
ATOM 796 C C . THR A 1 104 ? 18.985 -3.452 -23.686 1.00 93.62 104 THR A C 1
ATOM 798 O O . THR A 1 104 ? 19.693 -3.812 -24.622 1.00 93.62 104 THR A O 1
ATOM 801 N N . HIS A 1 105 ? 17.654 -3.419 -23.781 1.00 92.81 105 HIS A N 1
ATOM 802 C CA . HIS A 1 105 ? 16.905 -3.933 -24.928 1.00 92.81 105 HIS A CA 1
ATOM 803 C C . HIS A 1 105 ? 17.409 -3.360 -26.259 1.00 92.81 105 HIS A C 1
ATOM 805 O O . HIS A 1 105 ? 17.712 -4.102 -27.192 1.00 92.81 105 HIS A O 1
ATOM 811 N N . HIS A 1 106 ? 17.579 -2.037 -26.325 1.00 91.75 106 HIS A N 1
ATOM 812 C CA . HIS A 1 106 ? 18.047 -1.360 -27.531 1.00 91.75 106 HIS A CA 1
ATOM 813 C C . HIS A 1 106 ? 19.472 -1.776 -27.935 1.00 91.75 106 HIS A C 1
ATOM 815 O O . HIS A 1 106 ? 19.756 -1.962 -29.120 1.00 91.75 106 HIS A O 1
ATOM 821 N N . LEU A 1 107 ? 20.358 -1.975 -26.952 1.00 91.00 107 LEU A N 1
ATOM 822 C CA . LEU A 1 107 ? 21.712 -2.474 -27.187 1.00 91.00 107 LEU A CA 1
ATOM 823 C C . LEU A 1 107 ? 21.672 -3.901 -27.745 1.00 91.00 107 LEU A C 1
ATOM 825 O O . LEU A 1 107 ? 22.329 -4.188 -28.741 1.00 91.00 107 LEU A O 1
ATOM 829 N N . THR A 1 108 ? 20.876 -4.782 -27.136 1.00 91.62 108 THR A N 1
ATOM 830 C CA . THR A 1 108 ? 20.744 -6.177 -27.569 1.00 91.62 108 THR A CA 1
ATOM 831 C C . THR A 1 108 ? 20.201 -6.273 -28.992 1.00 91.62 108 THR A C 1
ATOM 833 O O . THR A 1 108 ? 20.793 -6.964 -29.817 1.00 91.62 108 THR A O 1
ATOM 836 N N . VAL A 1 109 ? 19.134 -5.538 -29.319 1.00 91.44 109 VAL A N 1
ATOM 837 C CA . VAL A 1 109 ? 18.565 -5.522 -30.677 1.00 91.44 109 VAL A CA 1
ATOM 838 C C . VAL A 1 109 ? 19.584 -5.006 -31.692 1.00 91.44 109 VAL A C 1
ATOM 840 O O . VAL A 1 109 ? 19.769 -5.642 -32.726 1.00 91.44 109 VAL A O 1
ATOM 843 N N . SER A 1 110 ? 20.318 -3.938 -31.360 1.00 91.19 110 SER A N 1
ATOM 844 C CA . SER A 1 110 ? 21.360 -3.374 -32.232 1.00 91.19 110 SER A CA 1
ATOM 845 C C . SER A 1 110 ? 22.511 -4.346 -32.513 1.00 91.19 110 SER A C 1
ATOM 847 O O . SER A 1 110 ? 23.125 -4.286 -33.574 1.00 91.19 110 SER A O 1
ATOM 849 N N . LEU A 1 111 ? 22.826 -5.241 -31.571 1.00 91.81 111 LEU A N 1
ATOM 850 C CA . LEU A 1 111 ? 23.858 -6.266 -31.755 1.00 91.81 111 LEU A CA 1
ATOM 851 C C . LEU A 1 111 ? 23.355 -7.476 -32.556 1.00 91.81 111 LEU A C 1
ATOM 853 O O . LEU A 1 111 ? 24.145 -8.118 -33.245 1.00 91.81 111 LEU A O 1
ATOM 857 N N . MET A 1 112 ? 22.064 -7.808 -32.458 1.00 91.44 112 MET A N 1
ATOM 858 C CA . MET A 1 112 ? 21.486 -8.992 -33.105 1.00 91.44 112 MET A CA 1
ATOM 859 C C . MET A 1 112 ? 20.951 -8.719 -34.516 1.00 91.44 112 MET A C 1
ATOM 861 O O . MET A 1 112 ? 21.035 -9.593 -35.378 1.00 91.44 112 MET A O 1
ATOM 865 N N . CYS A 1 113 ? 20.409 -7.526 -34.770 1.00 86.69 113 CYS A N 1
ATOM 866 C CA . CYS A 1 113 ? 19.797 -7.159 -36.044 1.00 86.69 113 CYS A CA 1
ATOM 867 C C . CYS A 1 113 ? 20.733 -6.241 -36.840 1.00 86.69 113 CYS A C 1
ATOM 869 O O . CYS A 1 113 ? 21.041 -5.129 -36.418 1.00 86.69 113 CYS A O 1
ATOM 871 N N . ARG A 1 114 ? 21.162 -6.687 -38.028 1.00 81.62 114 ARG A N 1
ATOM 872 C CA . ARG A 1 114 ? 22.090 -5.930 -38.896 1.00 81.62 114 ARG A CA 1
ATOM 873 C C . ARG A 1 114 ? 21.503 -4.617 -39.428 1.00 81.62 114 ARG A C 1
ATOM 875 O O . ARG A 1 114 ? 22.263 -3.725 -39.792 1.00 81.62 114 ARG A O 1
ATOM 882 N N . ASP A 1 115 ? 20.178 -4.501 -39.436 1.00 82.88 115 ASP A N 1
ATOM 883 C CA . ASP A 1 115 ? 19.456 -3.345 -39.977 1.00 82.88 115 ASP A CA 1
ATOM 884 C C . ASP A 1 115 ? 19.211 -2.242 -38.935 1.00 82.88 115 ASP A C 1
ATOM 886 O O . ASP A 1 115 ? 18.877 -1.111 -39.286 1.00 82.88 115 ASP A O 1
ATOM 890 N N . THR A 1 116 ? 19.409 -2.534 -37.647 1.00 80.81 116 THR A N 1
ATOM 891 C CA . THR A 1 116 ? 19.254 -1.553 -36.566 1.00 80.81 116 THR A CA 1
ATOM 892 C C . THR A 1 116 ? 20.611 -1.005 -36.149 1.00 80.81 116 THR A C 1
ATOM 894 O O . THR A 1 116 ? 21.446 -1.732 -35.614 1.00 80.81 116 THR A O 1
ATOM 897 N N . ARG A 1 117 ? 20.843 0.293 -36.370 1.00 87.81 117 ARG A N 1
ATOM 898 C CA . ARG A 1 117 ? 22.034 0.983 -35.856 1.00 87.81 117 ARG A CA 1
ATOM 899 C C . ARG A 1 117 ? 21.834 1.376 -34.399 1.00 87.81 117 ARG A C 1
ATOM 901 O O . ARG A 1 117 ? 20.780 1.888 -34.033 1.00 87.81 117 ARG A O 1
ATOM 908 N N . PHE A 1 118 ? 22.883 1.211 -33.600 1.00 90.69 118 PHE A N 1
ATOM 909 C CA . PHE A 1 118 ? 22.880 1.676 -32.222 1.00 90.69 118 PHE A CA 1
ATOM 910 C C . PHE A 1 118 ? 22.874 3.209 -32.163 1.00 90.69 118 PHE A C 1
ATOM 912 O O . PHE A 1 118 ? 23.849 3.867 -32.517 1.00 90.69 118 PHE A O 1
ATOM 919 N N . ASP A 1 119 ? 21.768 3.756 -31.679 1.00 90.94 119 ASP A N 1
ATOM 920 C CA . ASP A 1 119 ? 21.614 5.138 -31.236 1.00 90.94 119 ASP A CA 1
ATOM 921 C C . ASP A 1 119 ? 21.670 5.269 -29.700 1.00 90.94 119 ASP A C 1
ATOM 923 O O . ASP A 1 119 ? 20.941 4.609 -28.950 1.00 90.94 119 ASP A O 1
ATOM 927 N N . LEU A 1 120 ? 22.530 6.171 -29.228 1.00 91.69 120 LEU A N 1
ATOM 928 C CA . LEU A 1 120 ? 22.717 6.430 -27.804 1.00 91.69 120 LEU A CA 1
ATOM 929 C C . LEU A 1 120 ? 21.500 7.125 -27.186 1.00 91.69 120 LEU A C 1
ATOM 931 O O . LEU A 1 120 ? 21.155 6.821 -26.046 1.00 91.69 120 LEU A O 1
ATOM 935 N N . ALA A 1 121 ? 20.847 8.038 -27.913 1.00 92.25 121 ALA A N 1
ATOM 936 C CA . ALA A 1 121 ? 19.701 8.774 -27.384 1.00 92.25 121 ALA A CA 1
ATOM 937 C C . ALA A 1 121 ? 18.537 7.819 -27.092 1.00 92.25 121 ALA A C 1
ATOM 939 O O . ALA A 1 121 ? 18.004 7.822 -25.983 1.00 92.25 121 ALA A O 1
ATOM 940 N N . THR A 1 122 ? 18.236 6.930 -28.037 1.00 89.75 122 THR A N 1
ATOM 941 C CA . THR A 1 122 ? 17.239 5.868 -27.882 1.00 89.75 122 THR A CA 1
ATOM 942 C C . THR A 1 122 ? 17.619 4.915 -26.747 1.00 89.75 122 THR A C 1
ATOM 944 O O . THR A 1 122 ? 16.813 4.651 -25.867 1.00 89.75 122 THR A O 1
ATOM 947 N N . HIS A 1 123 ? 18.867 4.449 -26.653 1.00 92.19 123 HIS A N 1
ATOM 948 C CA . HIS A 1 123 ? 19.271 3.619 -25.508 1.00 92.19 123 HIS A CA 1
ATOM 949 C C . HIS A 1 123 ? 19.080 4.335 -24.153 1.00 92.19 123 HIS A C 1
ATOM 951 O O . HIS A 1 123 ? 18.607 3.738 -23.184 1.00 92.19 123 HIS A O 1
ATOM 957 N N . CYS A 1 124 ? 19.408 5.628 -24.078 1.00 91.12 124 CYS A N 1
ATOM 958 C CA . CYS A 1 124 ? 19.221 6.436 -22.874 1.00 91.12 124 CYS A CA 1
ATOM 959 C C . CYS A 1 124 ? 17.744 6.593 -22.485 1.00 91.12 124 CYS A C 1
ATOM 961 O O . CYS A 1 124 ? 17.450 6.604 -21.286 1.00 91.12 124 CYS A O 1
ATOM 963 N N . THR A 1 125 ? 16.813 6.682 -23.444 1.00 91.88 125 THR A N 1
ATOM 964 C CA . THR A 1 125 ? 15.375 6.714 -23.129 1.00 91.88 125 THR A CA 1
ATOM 965 C C . THR A 1 125 ? 14.920 5.382 -22.544 1.00 91.88 125 THR A C 1
ATOM 967 O O . THR A 1 125 ? 14.361 5.387 -21.450 1.00 91.88 125 THR A O 1
ATOM 970 N N . PHE A 1 126 ? 15.276 4.247 -23.160 1.00 89.94 126 PHE A N 1
ATOM 971 C CA . PHE A 1 126 ? 14.987 2.908 -22.621 1.00 89.94 126 PHE A CA 1
ATOM 972 C C . PHE A 1 126 ? 15.543 2.721 -21.200 1.00 89.94 126 PHE A C 1
ATOM 974 O O . PHE A 1 126 ? 14.835 2.251 -20.309 1.00 89.94 126 PHE A O 1
ATOM 981 N N . ALA A 1 127 ? 16.787 3.138 -20.948 1.00 90.19 127 ALA A N 1
ATOM 982 C CA . ALA A 1 127 ? 17.400 3.055 -19.623 1.00 90.19 127 ALA A CA 1
ATOM 983 C C . ALA A 1 127 ? 16.706 3.966 -18.594 1.00 90.19 127 ALA A C 1
ATOM 985 O O . ALA A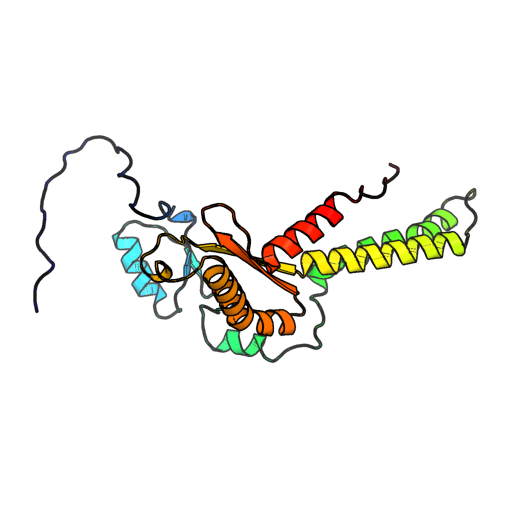 1 127 ? 16.495 3.571 -17.442 1.00 90.19 127 ALA A O 1
ATOM 986 N N . THR A 1 128 ? 16.316 5.176 -19.000 1.00 90.25 128 THR A N 1
ATOM 987 C CA . THR A 1 128 ? 15.614 6.130 -18.130 1.00 90.25 128 THR A CA 1
ATOM 988 C C . THR A 1 128 ? 14.213 5.635 -17.789 1.00 90.25 128 THR A C 1
ATOM 990 O O . THR A 1 128 ? 13.822 5.651 -16.620 1.00 90.25 128 THR A O 1
ATOM 993 N N . GLU A 1 129 ? 13.472 5.147 -18.779 1.00 88.50 129 GLU A N 1
ATOM 994 C CA . GLU A 1 129 ? 12.134 4.583 -18.615 1.00 88.50 129 GLU A CA 1
ATOM 995 C C . GLU A 1 129 ? 12.160 3.314 -17.761 1.00 88.50 129 GLU A C 1
ATOM 997 O O . GLU A 1 129 ? 11.375 3.204 -16.818 1.00 88.50 129 GLU A O 1
ATOM 1002 N N . ALA A 1 130 ? 13.108 2.402 -18.000 1.00 89.75 130 ALA A N 1
ATOM 1003 C CA . ALA A 1 130 ? 13.320 1.224 -17.160 1.00 89.75 130 ALA A CA 1
ATOM 1004 C C . ALA A 1 130 ? 13.634 1.617 -15.709 1.00 89.75 130 ALA A C 1
ATOM 1006 O O . ALA A 1 130 ? 13.065 1.057 -14.770 1.00 89.75 130 ALA A O 1
ATOM 1007 N N . GLY A 1 131 ? 14.486 2.629 -15.510 1.00 84.94 131 GLY A N 1
ATOM 1008 C CA . GLY A 1 131 ? 14.807 3.167 -14.190 1.00 84.94 131 GLY A CA 1
ATOM 1009 C C . GLY A 1 131 ? 13.591 3.775 -13.486 1.00 84.94 131 GLY A C 1
ATOM 1010 O O . GLY A 1 131 ? 13.364 3.520 -12.301 1.00 84.94 131 GLY A O 1
ATOM 1011 N N . GLN A 1 132 ? 12.772 4.548 -14.199 1.00 82.69 132 GLN A N 1
ATOM 1012 C CA . GLN A 1 132 ? 11.533 5.112 -13.662 1.00 82.69 132 GLN A CA 1
ATOM 1013 C C . GLN A 1 132 ? 10.506 4.021 -13.344 1.00 82.69 132 GLN A C 1
ATOM 1015 O O . GLN A 1 132 ? 9.912 4.046 -12.267 1.00 82.69 132 GLN A O 1
ATOM 1020 N N . ALA A 1 133 ? 10.333 3.036 -14.227 1.00 78.81 133 ALA A N 1
ATOM 1021 C CA . ALA A 1 133 ? 9.431 1.908 -14.035 1.00 78.81 133 ALA A CA 1
ATOM 1022 C C . ALA A 1 133 ? 9.847 1.046 -12.835 1.00 78.81 133 ALA A C 1
ATOM 1024 O O . ALA A 1 133 ? 8.996 0.710 -12.014 1.00 78.81 133 ALA A O 1
ATOM 1025 N N . ALA A 1 134 ? 11.144 0.765 -12.673 1.00 78.06 134 ALA A N 1
ATOM 1026 C CA . ALA A 1 134 ? 11.685 0.032 -11.530 1.00 78.06 134 ALA A CA 1
ATOM 1027 C C . ALA A 1 134 ? 11.514 0.803 -10.212 1.00 78.06 134 ALA A C 1
ATOM 1029 O O . ALA A 1 134 ? 11.105 0.237 -9.199 1.00 78.06 134 ALA A O 1
ATOM 1030 N N . ARG A 1 135 ? 11.753 2.122 -10.212 1.00 73.81 135 ARG A N 1
ATOM 1031 C CA . ARG A 1 135 ? 11.474 2.976 -9.042 1.00 73.81 135 ARG A CA 1
ATOM 1032 C C . ARG A 1 135 ? 9.982 2.977 -8.700 1.00 73.81 135 ARG A C 1
ATOM 1034 O O . ARG A 1 135 ? 9.620 2.903 -7.528 1.00 73.81 135 ARG A O 1
ATOM 1041 N N . LYS A 1 136 ? 9.116 3.031 -9.715 1.00 69.38 136 LYS A N 1
ATOM 1042 C CA . LYS A 1 136 ? 7.655 3.041 -9.566 1.00 69.38 136 LYS A CA 1
ATOM 1043 C C . LYS A 1 136 ? 7.124 1.704 -9.046 1.00 69.38 136 LYS A C 1
ATOM 1045 O O . LYS A 1 136 ? 6.309 1.706 -8.129 1.00 69.38 136 LYS A O 1
ATOM 1050 N N . SER A 1 137 ? 7.594 0.576 -9.578 1.00 64.88 137 SER A N 1
ATOM 1051 C CA . SER A 1 137 ? 7.206 -0.760 -9.108 1.00 64.88 137 SER A CA 1
ATOM 1052 C C . SER A 1 137 ? 7.686 -1.012 -7.678 1.00 64.88 137 SER A C 1
ATOM 1054 O O . SER A 1 137 ? 6.931 -1.553 -6.868 1.00 64.88 137 SER A O 1
ATOM 1056 N N . ARG A 1 138 ? 8.881 -0.516 -7.330 1.00 61.91 138 ARG A N 1
ATOM 1057 C CA . ARG A 1 138 ? 9.409 -0.549 -5.964 1.00 61.91 138 ARG A CA 1
ATOM 1058 C C . ARG A 1 138 ? 8.491 0.183 -4.978 1.00 61.91 138 ARG A C 1
ATOM 1060 O O . ARG A 1 138 ? 8.054 -0.417 -4.003 1.00 61.91 138 ARG A O 1
ATOM 1067 N N . LEU A 1 139 ? 8.091 1.418 -5.296 1.00 57.69 139 LEU A N 1
ATOM 1068 C CA . LEU A 1 139 ? 7.168 2.215 -4.470 1.00 57.69 139 LEU A CA 1
ATOM 1069 C C . LEU A 1 139 ? 5.798 1.545 -4.264 1.00 57.69 139 LEU A C 1
ATOM 1071 O O . LEU A 1 139 ? 5.186 1.698 -3.209 1.00 57.69 139 LEU A O 1
ATOM 1075 N N . ILE A 1 140 ? 5.297 0.812 -5.261 1.00 57.69 140 ILE A N 1
ATOM 1076 C CA . ILE A 1 140 ? 3.995 0.132 -5.179 1.00 57.69 140 ILE A CA 1
ATOM 1077 C C . ILE A 1 140 ? 4.077 -1.104 -4.278 1.00 57.69 140 ILE A C 1
ATOM 1079 O O . ILE A 1 140 ? 3.229 -1.271 -3.403 1.00 57.69 140 ILE A O 1
ATOM 1083 N N . ASN A 1 141 ? 5.115 -1.930 -4.432 1.00 58.72 141 ASN A N 1
ATOM 1084 C CA . ASN A 1 141 ? 5.327 -3.122 -3.600 1.00 58.72 141 ASN A CA 1
ATOM 1085 C C . ASN A 1 141 ? 5.764 -2.785 -2.160 1.00 58.72 141 ASN A C 1
ATOM 1087 O O . ASN A 1 141 ? 5.697 -3.625 -1.260 1.00 58.72 141 ASN A O 1
ATOM 1091 N N . GLU A 1 142 ? 6.220 -1.555 -1.921 1.00 66.19 142 GLU A N 1
ATOM 1092 C CA . GLU A 1 142 ? 6.664 -1.073 -0.613 1.00 66.19 142 GLU A CA 1
ATOM 1093 C C . GLU A 1 142 ? 5.586 -0.333 0.186 1.00 66.19 142 GLU A C 1
ATOM 1095 O O . GLU A 1 142 ? 5.835 0.046 1.331 1.00 66.19 142 GLU A O 1
ATOM 1100 N N . ARG A 1 143 ? 4.374 -0.157 -0.354 1.00 68.19 143 ARG A N 1
ATOM 1101 C CA . ARG A 1 143 ? 3.321 0.609 0.319 1.00 68.19 143 ARG A CA 1
ATOM 1102 C C . ARG A 1 143 ? 2.316 -0.275 1.051 1.00 68.19 143 ARG A C 1
ATOM 1104 O O . ARG A 1 143 ? 1.636 -1.110 0.462 1.00 68.19 143 ARG A O 1
ATOM 1111 N N . ILE A 1 144 ? 2.160 -0.031 2.348 1.00 80.31 144 ILE A N 1
ATOM 1112 C CA . ILE A 1 144 ? 1.216 -0.729 3.220 1.00 80.31 144 ILE A CA 1
ATOM 1113 C C . ILE A 1 144 ? -0.050 0.115 3.384 1.00 80.31 144 ILE A C 1
ATOM 1115 O O . ILE A 1 144 ? -0.029 1.213 3.951 1.00 80.31 144 ILE A O 1
ATOM 1119 N N . PHE A 1 145 ? -1.181 -0.441 2.949 1.00 82.31 145 PHE A N 1
ATOM 1120 C CA . PHE A 1 145 ? -2.510 0.105 3.212 1.00 82.31 145 PHE A CA 1
ATOM 1121 C C . PHE A 1 145 ? -3.159 -0.629 4.381 1.00 82.31 145 PHE A C 1
ATOM 1123 O O . PHE A 1 145 ? -3.402 -1.832 4.315 1.00 82.31 145 PHE A O 1
ATOM 1130 N N . ASN A 1 146 ? -3.475 0.092 5.454 1.00 84.69 146 ASN A N 1
ATOM 1131 C CA . ASN A 1 146 ? -4.132 -0.499 6.617 1.00 84.69 146 ASN A CA 1
ATOM 1132 C C . ASN A 1 146 ? -5.568 0.012 6.732 1.00 84.69 146 ASN A C 1
ATOM 1134 O O . ASN A 1 146 ? -5.795 1.158 7.126 1.00 84.69 146 ASN A O 1
ATOM 1138 N N . MET A 1 147 ? -6.538 -0.848 6.425 1.00 84.88 147 MET A N 1
ATOM 1139 C CA . MET A 1 147 ? -7.960 -0.500 6.392 1.00 84.88 147 MET A CA 1
ATOM 1140 C C . MET A 1 147 ? -8.624 -0.550 7.777 1.00 84.88 147 MET A C 1
ATOM 1142 O O . MET A 1 147 ? -8.276 -1.373 8.619 1.00 84.88 147 MET A O 1
ATOM 1146 N N . ARG A 1 148 ? -9.532 0.383 8.072 1.00 85.56 148 ARG A N 1
ATOM 1147 C CA . ARG A 1 148 ? -10.446 0.347 9.229 1.00 85.56 148 ARG A CA 1
ATOM 1148 C C . ARG A 1 148 ? -11.774 0.942 8.803 1.00 85.56 148 ARG A C 1
ATOM 1150 O O . ARG A 1 148 ? -11.781 1.994 8.179 1.00 85.56 148 ARG A O 1
ATOM 1157 N N . ILE A 1 149 ? -12.854 0.266 9.162 1.00 89.19 149 ILE A N 1
ATOM 1158 C CA . ILE A 1 149 ? -14.217 0.763 9.016 1.00 89.19 149 ILE A CA 1
ATOM 1159 C C . ILE A 1 149 ? -14.715 1.028 10.434 1.00 89.19 149 ILE A C 1
ATOM 1161 O O . ILE A 1 149 ? -14.579 0.161 11.299 1.00 89.19 149 ILE A O 1
ATOM 1165 N N . THR A 1 150 ? -15.204 2.234 10.683 1.00 83.44 150 THR A N 1
ATOM 1166 C CA . THR A 1 150 ? -15.688 2.667 11.991 1.00 83.44 150 THR A CA 1
ATOM 1167 C C . THR A 1 150 ? -17.183 2.923 11.918 1.00 83.44 150 THR A C 1
ATOM 1169 O O . THR A 1 150 ? -17.644 3.700 11.086 1.00 83.44 150 THR A O 1
ATOM 1172 N N . ASP A 1 151 ? -17.920 2.283 12.819 1.00 86.31 151 ASP A N 1
ATOM 1173 C CA . ASP A 1 151 ? -19.315 2.601 13.095 1.00 86.31 151 ASP A CA 1
ATOM 1174 C C . ASP A 1 151 ? -19.386 3.830 14.008 1.00 86.31 151 ASP A C 1
ATOM 1176 O O . ASP A 1 151 ? -18.855 3.828 15.124 1.00 86.31 151 ASP A O 1
ATOM 1180 N N . THR A 1 152 ? -20.000 4.896 13.509 1.00 78.12 152 THR A N 1
ATOM 1181 C CA . THR A 1 152 ? -20.163 6.157 14.232 1.00 78.12 152 THR A CA 1
ATOM 1182 C C . THR A 1 152 ? -21.416 6.216 15.093 1.00 78.12 152 THR A C 1
ATOM 1184 O O . THR A 1 152 ? -21.475 7.064 15.984 1.00 78.12 152 THR A O 1
ATOM 1187 N N . ASP A 1 153 ? -22.351 5.281 14.918 1.00 80.38 153 ASP A N 1
ATOM 1188 C CA . ASP A 1 153 ? -23.551 5.160 15.751 1.00 80.38 153 ASP A CA 1
ATOM 1189 C C . ASP A 1 153 ? -23.261 4.455 17.084 1.00 80.38 153 ASP A C 1
ATOM 1191 O O . ASP A 1 153 ? -24.071 4.472 18.020 1.00 80.38 153 ASP A O 1
ATOM 1195 N N . ALA A 1 154 ? -22.063 3.881 17.226 1.00 82.75 154 ALA A N 1
ATOM 1196 C CA . ALA A 1 154 ? -21.625 3.265 18.466 1.00 82.75 154 ALA A CA 1
ATOM 1197 C C . ALA A 1 154 ? -21.632 4.268 19.637 1.00 82.75 154 ALA A C 1
ATOM 1199 O O . ALA A 1 154 ? -21.187 5.417 19.542 1.00 82.75 154 ALA A O 1
ATOM 1200 N N . LYS A 1 155 ? -22.076 3.797 20.813 1.00 81.94 155 LYS A N 1
ATOM 1201 C CA . LYS A 1 155 ? -22.262 4.620 22.028 1.00 81.94 155 LYS A CA 1
ATOM 1202 C C . LYS A 1 155 ? -21.023 5.439 22.420 1.00 81.94 155 LYS A C 1
ATOM 1204 O O . LYS A 1 155 ? -21.166 6.540 22.947 1.00 81.94 155 LYS A O 1
ATOM 1209 N N . SER A 1 156 ? -19.820 4.932 22.147 1.00 81.12 156 SER A N 1
ATOM 1210 C CA . SER A 1 156 ? -18.536 5.599 22.412 1.00 81.12 156 SER A CA 1
ATOM 1211 C C . SER A 1 156 ? -18.295 6.861 21.575 1.00 81.12 156 SER A C 1
ATOM 1213 O O . SER A 1 156 ? -17.500 7.713 21.974 1.00 81.12 156 SER A O 1
ATOM 1215 N N . TYR A 1 157 ? -18.963 6.992 20.427 1.00 80.38 157 TYR A N 1
ATOM 1216 C CA . TYR A 1 157 ? -18.789 8.098 19.484 1.00 80.38 157 TYR A CA 1
ATOM 1217 C C . TYR A 1 157 ? -19.978 9.061 19.451 1.00 80.38 157 TYR A C 1
ATOM 1219 O O . TYR A 1 157 ? -19.872 10.116 18.843 1.00 80.38 157 TYR A O 1
ATOM 1227 N N . ARG A 1 158 ? -21.050 8.787 20.208 1.00 80.00 158 ARG A N 1
ATOM 1228 C CA . ARG A 1 158 ? -22.314 9.553 20.223 1.00 80.00 158 ARG A CA 1
ATOM 1229 C C . ARG A 1 158 ? -22.180 11.065 20.466 1.00 80.00 158 ARG A C 1
ATOM 1231 O O . ARG A 1 158 ? -23.070 11.822 20.109 1.00 80.00 158 ARG A O 1
ATOM 1238 N N . LYS A 1 159 ? -21.097 11.507 21.119 1.00 85.19 159 LYS A N 1
ATOM 1239 C CA . LYS A 1 159 ? -20.798 12.929 21.406 1.00 85.19 159 LYS A CA 1
ATOM 1240 C C . LYS A 1 159 ? -19.680 13.510 20.533 1.00 85.19 159 LYS A C 1
ATOM 1242 O O . LYS A 1 159 ? -19.250 14.638 20.759 1.00 85.19 159 LYS A O 1
ATOM 1247 N N . LYS A 1 160 ? -19.137 12.728 19.601 1.00 84.81 160 LYS A N 1
ATOM 1248 C CA . LYS A 1 160 ? -18.011 13.119 18.756 1.00 84.81 160 LYS A CA 1
ATOM 1249 C C . LYS A 1 160 ? -18.496 13.337 17.334 1.00 84.81 160 LYS A C 1
ATOM 1251 O O . LYS A 1 160 ? -19.248 12.547 16.785 1.00 84.81 160 LYS A O 1
ATOM 1256 N N . GLU A 1 161 ? -17.997 14.404 16.735 1.00 88.00 161 GLU A N 1
ATOM 1257 C CA . GLU A 1 161 ? -18.190 14.669 15.319 1.00 88.00 161 GLU A CA 1
ATOM 1258 C C . GLU A 1 161 ? -17.395 13.657 14.476 1.00 88.00 161 GLU A C 1
ATOM 1260 O O . GLU A 1 161 ? -16.254 13.313 14.810 1.00 88.00 161 GLU A O 1
ATOM 1265 N N . PHE A 1 162 ? -17.974 13.207 13.363 1.00 87.69 162 PHE A N 1
ATOM 1266 C CA . PHE A 1 162 ? -17.401 12.176 12.498 1.00 87.69 162 PHE A CA 1
ATOM 1267 C C . PHE A 1 162 ? -15.980 12.513 12.011 1.00 87.69 162 PHE A C 1
ATOM 1269 O O . PHE A 1 162 ? -15.104 11.646 12.010 1.00 87.69 162 PHE A O 1
ATOM 1276 N N . GLY A 1 163 ? -15.705 13.783 11.682 1.00 88.31 163 GLY A N 1
ATOM 1277 C CA . GLY A 1 163 ? -14.372 14.230 11.261 1.00 88.31 163 GLY A CA 1
ATOM 1278 C C . GLY A 1 163 ? -13.297 14.041 12.339 1.00 88.31 163 GLY A C 1
ATOM 1279 O O . GLY A 1 163 ? -12.167 13.635 12.042 1.00 88.31 163 GLY A O 1
ATOM 1280 N N . LYS A 1 164 ? -13.657 14.248 13.613 1.00 90.38 164 LYS A N 1
ATOM 1281 C CA . LYS A 1 164 ? -12.759 14.016 14.757 1.00 90.38 164 LYS A CA 1
ATOM 1282 C C . LYS A 1 164 ? -12.523 12.529 14.992 1.00 90.38 164 LYS A C 1
ATOM 1284 O O . LYS A 1 164 ? -11.401 12.149 15.312 1.00 90.38 164 LYS A O 1
ATOM 1289 N N . VAL A 1 165 ? -13.546 11.692 14.804 1.00 90.19 165 VAL A N 1
ATOM 1290 C CA . VAL A 1 165 ? -13.426 10.228 14.911 1.00 90.19 165 VAL A CA 1
ATOM 1291 C C . VAL A 1 165 ? -12.477 9.684 13.838 1.00 90.19 165 VAL A C 1
ATOM 1293 O O . VAL A 1 165 ? -11.550 8.942 14.161 1.00 90.19 165 VAL A O 1
ATOM 1296 N N . LEU A 1 166 ? -12.636 10.114 12.581 1.00 91.44 166 LEU A N 1
ATOM 1297 C CA . LEU A 1 166 ? -11.736 9.744 11.481 1.00 91.44 166 LEU A CA 1
ATOM 1298 C C . LEU A 1 166 ? -10.288 10.172 11.756 1.00 91.44 166 LEU A C 1
ATOM 1300 O O . LEU A 1 166 ? -9.385 9.337 11.699 1.00 91.44 166 LEU A O 1
ATOM 1304 N N . SER A 1 167 ? -10.074 11.440 12.123 1.00 90.69 167 SER A N 1
ATOM 1305 C CA . SER A 1 167 ? -8.734 11.973 12.414 1.00 90.69 167 SER A CA 1
ATOM 1306 C C . SER A 1 167 ? -8.076 11.258 13.596 1.00 90.69 167 SER A C 1
ATOM 1308 O O . SER A 1 167 ? -6.889 10.933 13.551 1.00 90.69 167 SER A O 1
ATOM 1310 N N . GLN A 1 168 ? -8.851 10.963 14.645 1.00 91.88 168 GLN A N 1
ATOM 1311 C CA . GLN A 1 168 ? -8.377 10.202 15.797 1.00 91.88 168 GLN A CA 1
ATOM 1312 C C . GLN A 1 168 ? -7.897 8.809 15.368 1.00 91.88 168 GLN A C 1
ATOM 1314 O O . GLN A 1 168 ? -6.813 8.390 15.757 1.00 91.88 168 GLN A O 1
ATOM 1319 N N . HIS A 1 169 ? -8.661 8.100 14.538 1.00 90.88 169 HIS A N 1
ATOM 1320 C CA . HIS A 1 169 ? -8.299 6.757 14.088 1.00 90.88 169 HIS A CA 1
ATOM 1321 C C . HIS A 1 169 ? -7.138 6.716 13.091 1.00 90.88 169 HIS A C 1
ATOM 1323 O O . HIS A 1 169 ? -6.360 5.758 13.110 1.00 90.88 169 HIS A O 1
ATOM 1329 N N . GLU A 1 170 ? -7.007 7.723 12.225 1.00 91.75 170 GLU A N 1
ATOM 1330 C CA . GLU A 1 170 ? -5.827 7.882 11.368 1.00 91.75 170 GLU A CA 1
ATOM 1331 C C . GLU A 1 170 ? -4.576 8.102 12.226 1.00 91.75 170 GLU A C 1
ATOM 1333 O O . GLU A 1 170 ? -3.570 7.417 12.024 1.00 91.75 170 GLU A O 1
ATOM 1338 N N . LYS A 1 171 ? -4.668 8.979 13.235 1.00 91.94 171 LYS A N 1
ATOM 1339 C CA . LYS A 1 171 ? -3.586 9.238 14.190 1.00 91.94 171 LYS A CA 1
ATOM 1340 C C . LYS A 1 171 ? -3.218 7.989 14.992 1.00 91.94 171 LYS A C 1
ATOM 1342 O O . LYS A 1 171 ? -2.063 7.594 14.967 1.00 91.94 171 LYS A O 1
ATOM 1347 N N . GLU A 1 172 ? -4.189 7.302 15.596 1.00 91.25 172 GLU A N 1
ATOM 1348 C CA . GLU A 1 172 ? -3.970 6.049 16.342 1.00 91.25 172 GLU A CA 1
ATOM 1349 C C . GLU A 1 172 ? -3.195 5.010 15.518 1.00 91.25 172 GLU A C 1
ATOM 1351 O O . GLU A 1 172 ? -2.315 4.317 16.029 1.00 91.25 172 GLU A O 1
ATOM 1356 N N . LYS A 1 173 ? -3.505 4.889 14.222 1.00 90.25 173 LYS A N 1
ATOM 1357 C CA . LYS A 1 173 ? -2.791 3.971 13.330 1.00 90.25 173 LYS A CA 1
ATOM 1358 C C . LYS A 1 173 ? -1.389 4.452 12.987 1.00 90.25 173 LYS A C 1
ATOM 1360 O O . LYS A 1 173 ? -0.480 3.626 12.949 1.00 90.25 173 LYS A O 1
ATOM 1365 N N . LYS A 1 174 ? -1.211 5.743 12.700 1.00 87.81 174 LYS A N 1
ATOM 1366 C CA . LYS A 1 174 ? 0.113 6.316 12.426 1.00 87.81 174 LYS A CA 1
ATOM 1367 C C . LYS A 1 174 ? 1.014 6.165 13.644 1.00 87.81 174 LYS A C 1
ATOM 1369 O O . LYS A 1 174 ? 2.079 5.576 13.515 1.00 87.81 174 LYS A O 1
ATOM 1374 N N . ASP A 1 175 ? 0.543 6.563 14.818 1.00 86.94 175 ASP A N 1
ATOM 1375 C CA . ASP A 1 175 ? 1.288 6.460 16.075 1.00 86.94 175 ASP A CA 1
ATOM 1376 C C . ASP A 1 175 ? 1.718 5.009 16.355 1.00 86.94 175 ASP A C 1
ATOM 1378 O O . ASP A 1 175 ? 2.821 4.763 16.835 1.00 86.94 175 ASP A O 1
ATOM 1382 N N . LYS A 1 176 ? 0.884 4.024 15.989 1.00 84.00 176 LYS A N 1
ATOM 1383 C CA . LYS A 1 176 ? 1.185 2.602 16.200 1.00 84.00 176 LYS A CA 1
ATOM 1384 C C . LYS A 1 176 ? 2.130 1.986 15.164 1.00 84.00 176 LYS A C 1
ATOM 1386 O O . LYS A 1 176 ? 2.891 1.086 15.509 1.00 84.00 176 LYS A O 1
ATOM 1391 N N . TYR A 1 177 ? 2.037 2.382 13.895 1.00 80.50 177 TYR A N 1
ATOM 1392 C CA . TYR A 1 177 ? 2.652 1.627 12.794 1.00 80.50 177 TYR A CA 1
ATOM 1393 C C . TYR A 1 177 ? 3.654 2.409 11.957 1.00 80.50 177 TYR A C 1
ATOM 1395 O O . TYR A 1 177 ? 4.473 1.786 11.283 1.00 80.50 177 TYR A O 1
ATOM 1403 N N . LEU A 1 178 ? 3.606 3.741 11.978 1.00 78.12 178 LEU A N 1
ATOM 1404 C CA . LEU A 1 178 ? 4.399 4.575 11.081 1.00 78.12 178 LEU A CA 1
ATOM 1405 C C . LEU A 1 178 ? 5.895 4.343 11.286 1.00 78.12 178 LEU A C 1
ATOM 1407 O O . LEU A 1 178 ? 6.591 4.057 10.318 1.00 78.12 178 LEU A O 1
ATOM 1411 N N . GLN A 1 179 ? 6.361 4.371 12.536 1.00 73.44 179 GLN A N 1
ATOM 1412 C CA . GLN A 1 179 ? 7.779 4.209 12.857 1.00 73.44 179 GLN A CA 1
ATOM 1413 C C . GLN A 1 179 ? 8.330 2.862 12.371 1.00 73.44 179 GLN A C 1
ATOM 1415 O O . GLN A 1 179 ? 9.331 2.816 11.665 1.00 73.44 179 GLN A O 1
ATOM 1420 N N . THR A 1 180 ? 7.624 1.766 12.655 1.00 71.25 180 THR A N 1
ATOM 1421 C CA . THR A 1 180 ? 8.026 0.427 12.200 1.00 71.25 180 THR A CA 1
ATOM 1422 C C . THR A 1 180 ? 8.007 0.305 10.676 1.00 71.25 180 THR A C 1
ATOM 1424 O O . THR A 1 180 ? 8.832 -0.398 10.105 1.00 71.25 180 THR A O 1
ATOM 1427 N N . CYS A 1 181 ? 7.075 0.974 9.990 1.00 76.75 181 CYS A N 1
ATOM 1428 C CA . CYS A 1 181 ? 7.064 0.982 8.527 1.00 76.75 181 CYS A CA 1
ATOM 1429 C C . CYS A 1 181 ? 8.271 1.745 7.967 1.00 76.75 181 CYS A C 1
ATOM 1431 O O . CYS A 1 181 ? 8.917 1.234 7.057 1.00 76.75 181 CYS A O 1
ATOM 1433 N N . LEU A 1 182 ? 8.630 2.891 8.555 1.00 73.38 182 LEU A N 1
ATOM 1434 C CA . LEU A 1 182 ? 9.813 3.665 8.164 1.00 73.38 182 LEU A CA 1
ATOM 1435 C C . LEU A 1 182 ? 11.111 2.876 8.370 1.00 73.38 182 LEU A C 1
ATOM 1437 O O . LEU A 1 182 ? 11.955 2.854 7.479 1.00 73.38 182 LEU A O 1
ATOM 1441 N N . GLU A 1 183 ? 11.238 2.163 9.490 1.00 68.94 183 GLU A N 1
ATOM 1442 C CA . GLU A 1 183 ? 12.365 1.255 9.758 1.00 68.94 183 GLU A CA 1
ATOM 1443 C C . GLU A 1 183 ? 12.477 0.139 8.706 1.00 68.94 183 GLU A C 1
ATOM 1445 O O . GLU A 1 183 ? 13.575 -0.283 8.355 1.00 68.94 183 GLU A O 1
ATOM 1450 N N . MET A 1 184 ? 11.348 -0.314 8.153 1.00 63.91 184 MET A N 1
ATOM 1451 C CA . MET A 1 184 ? 11.302 -1.299 7.067 1.00 63.91 184 MET A CA 1
ATOM 1452 C C . MET A 1 184 ? 11.415 -0.677 5.661 1.00 63.91 184 MET A C 1
ATOM 1454 O O . MET A 1 184 ? 11.245 -1.404 4.682 1.00 63.91 184 MET A O 1
ATOM 1458 N N . GLN A 1 185 ? 11.650 0.639 5.546 1.00 67.00 185 GLN A N 1
ATOM 1459 C CA . GLN A 1 185 ? 11.577 1.403 4.289 1.00 67.00 185 GLN A CA 1
ATOM 1460 C C . GLN A 1 185 ? 10.256 1.194 3.528 1.00 67.00 185 GLN A C 1
ATOM 1462 O O . GLN A 1 185 ? 10.221 1.074 2.306 1.00 67.00 185 GLN A O 1
ATOM 1467 N N . LYS A 1 186 ? 9.146 1.114 4.261 1.00 70.38 186 LYS A N 1
ATOM 1468 C CA . LYS A 1 186 ? 7.800 0.964 3.708 1.00 70.38 186 LYS A CA 1
ATOM 1469 C C . LYS A 1 186 ? 6.991 2.230 3.946 1.00 70.38 186 LYS A C 1
ATOM 1471 O O . LYS A 1 186 ? 6.950 2.760 5.057 1.00 70.38 186 LYS A O 1
ATOM 1476 N N . ASP A 1 187 ? 6.266 2.660 2.921 1.00 76.69 187 ASP A N 1
ATOM 1477 C CA . ASP A 1 187 ? 5.298 3.743 3.049 1.00 76.69 187 ASP A CA 1
ATOM 1478 C C . ASP A 1 187 ? 4.039 3.229 3.748 1.00 76.69 187 ASP A C 1
ATOM 1480 O O . ASP A 1 187 ? 3.443 2.234 3.334 1.00 76.69 187 ASP A O 1
ATOM 1484 N N . PHE A 1 188 ? 3.576 3.931 4.781 1.00 84.19 188 PHE A N 1
ATOM 1485 C CA . PHE A 1 188 ? 2.341 3.584 5.479 1.00 84.19 188 PHE A CA 1
ATOM 1486 C C . PHE A 1 188 ? 1.212 4.545 5.123 1.00 84.19 188 PHE A C 1
ATOM 1488 O O . PHE A 1 188 ? 1.378 5.764 5.097 1.00 84.19 188 PHE A O 1
ATOM 1495 N N . THR A 1 189 ? 0.022 4.013 4.861 1.00 86.06 189 THR A N 1
ATOM 1496 C CA . THR A 1 189 ? -1.178 4.827 4.655 1.00 86.06 189 THR A CA 1
ATOM 1497 C C . THR A 1 189 ? -2.360 4.221 5.415 1.00 86.06 189 THR A C 1
ATOM 1499 O O . THR A 1 189 ? -2.835 3.136 5.052 1.00 86.06 189 THR A O 1
ATOM 1502 N N . PRO A 1 190 ? -2.870 4.898 6.462 1.00 89.00 190 PRO A N 1
ATOM 1503 C CA . PRO A 1 190 ? -4.079 4.462 7.138 1.00 89.00 190 PRO A CA 1
ATOM 1504 C C . PRO A 1 190 ? -5.292 4.743 6.246 1.00 89.00 190 PRO A C 1
ATOM 1506 O O . PRO A 1 190 ? -5.565 5.867 5.843 1.00 89.00 190 PRO A O 1
ATOM 1509 N N . MET A 1 191 ? -6.034 3.691 5.934 1.00 89.06 191 MET A N 1
ATOM 1510 C CA . MET A 1 191 ? -7.261 3.745 5.152 1.00 89.06 191 MET A CA 1
ATOM 1511 C C . MET A 1 191 ? -8.447 3.669 6.114 1.00 89.06 191 MET A C 1
ATOM 1513 O O . MET A 1 191 ? -8.928 2.578 6.417 1.00 89.06 191 MET A O 1
ATOM 1517 N N . VAL A 1 192 ? -8.867 4.802 6.675 1.00 91.06 192 VAL A N 1
ATOM 1518 C CA . VAL A 1 192 ? -9.990 4.850 7.625 1.00 91.06 192 VAL A CA 1
ATOM 1519 C C . VAL A 1 192 ? -11.264 5.291 6.908 1.00 91.06 192 VAL A C 1
ATOM 1521 O O . VAL A 1 192 ? -11.269 6.301 6.205 1.00 91.06 192 VAL A O 1
ATOM 1524 N N . TYR A 1 193 ? -12.334 4.527 7.102 1.00 89.81 193 TYR A N 1
ATOM 1525 C CA . TYR A 1 193 ? -13.658 4.761 6.542 1.00 89.81 193 TYR A CA 1
ATOM 1526 C C . TYR A 1 193 ? -14.719 4.704 7.633 1.00 89.81 193 TYR A C 1
ATOM 1528 O O . TYR A 1 193 ? -14.539 4.030 8.647 1.00 89.81 193 TYR A O 1
ATOM 1536 N N . LEU A 1 194 ? -15.833 5.381 7.399 1.00 89.00 194 LEU A N 1
ATOM 1537 C CA . LEU A 1 194 ? -17.072 5.169 8.136 1.00 89.00 194 LEU A CA 1
ATOM 1538 C C . LEU A 1 194 ? -17.905 4.077 7.464 1.00 89.00 194 LEU A C 1
ATOM 1540 O O . LEU A 1 194 ? -17.668 3.742 6.300 1.00 89.00 194 LEU A 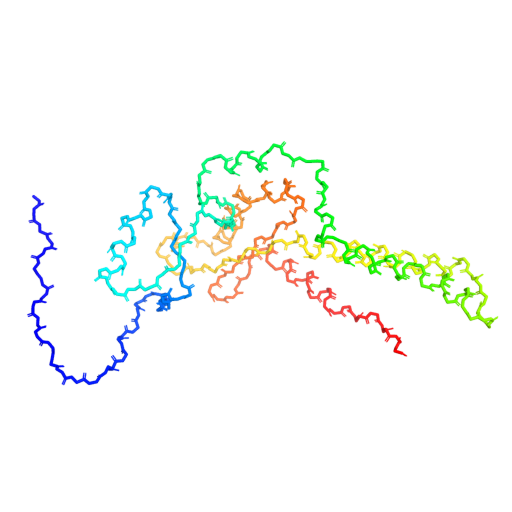O 1
ATOM 1544 N N . VAL A 1 195 ? -18.889 3.546 8.187 1.00 87.00 195 VAL A N 1
ATOM 1545 C CA . VAL A 1 195 ? -19.884 2.619 7.621 1.00 87.00 195 VAL A CA 1
ATOM 1546 C C . VAL A 1 195 ? -20.632 3.264 6.446 1.00 87.00 195 VAL A C 1
ATOM 1548 O O . VAL A 1 195 ? -20.829 2.608 5.428 1.00 87.00 195 VAL A O 1
ATOM 1551 N N . ASP A 1 196 ? -20.889 4.573 6.511 1.00 84.19 196 ASP A N 1
ATOM 1552 C CA . ASP A 1 196 ? -21.530 5.355 5.438 1.00 84.19 196 ASP A CA 1
ATOM 1553 C C . ASP A 1 196 ? -20.631 5.595 4.207 1.00 84.19 196 ASP A C 1
ATOM 1555 O O . ASP A 1 196 ? -20.971 6.350 3.299 1.00 84.19 196 ASP A O 1
ATOM 1559 N N . GLY A 1 197 ? -19.429 5.008 4.172 1.00 84.94 197 GLY A N 1
ATOM 1560 C CA . GLY A 1 197 ? -18.493 5.126 3.050 1.00 84.94 197 GLY A CA 1
ATOM 1561 C C . GLY A 1 197 ? -17.675 6.422 3.028 1.00 84.94 197 GLY A C 1
ATOM 1562 O O . GLY A 1 197 ? -16.816 6.598 2.157 1.00 84.94 197 GLY A O 1
ATOM 1563 N N . ILE A 1 198 ? -17.874 7.310 4.004 1.00 89.06 198 ILE A N 1
ATOM 1564 C CA . ILE A 1 198 ? -17.075 8.529 4.162 1.00 89.06 198 ILE A CA 1
ATOM 1565 C C . ILE A 1 198 ? -15.629 8.147 4.495 1.00 89.06 198 ILE A C 1
ATOM 1567 O O . ILE A 1 198 ? -15.363 7.363 5.406 1.00 89.06 198 ILE A O 1
ATOM 1571 N N . ALA A 1 199 ? -14.682 8.706 3.744 1.00 89.81 199 ALA A N 1
ATOM 1572 C CA . ALA A 1 199 ? -13.258 8.423 3.876 1.00 89.81 199 ALA A CA 1
ATOM 1573 C C . ALA A 1 199 ? -12.529 9.500 4.686 1.00 89.81 199 ALA A C 1
ATOM 1575 O O . ALA A 1 199 ? -12.771 10.694 4.496 1.00 89.81 199 ALA A O 1
ATOM 1576 N N . GLY A 1 200 ? -11.569 9.072 5.506 1.00 89.62 200 GLY A N 1
ATOM 1577 C CA . GLY A 1 200 ? -10.576 9.949 6.120 1.00 89.62 200 GLY A CA 1
ATOM 1578 C C . GLY A 1 200 ? -9.680 10.654 5.092 1.00 89.62 200 GLY A C 1
ATOM 1579 O O . GLY A 1 200 ? -9.710 10.367 3.886 1.00 89.62 200 GLY A O 1
ATOM 1580 N N . CYS A 1 201 ? -8.887 11.618 5.561 1.00 89.19 201 CYS A N 1
ATOM 1581 C CA . CYS A 1 201 ? -8.085 12.469 4.686 1.00 89.19 201 CYS A CA 1
ATOM 1582 C C . CYS A 1 201 ? -7.006 11.665 3.949 1.00 89.19 201 CYS A C 1
ATOM 1584 O O . CYS A 1 201 ? -6.879 11.774 2.723 1.00 89.19 201 CYS A O 1
ATOM 1586 N N . ASP A 1 202 ? -6.282 10.805 4.667 1.00 88.12 202 ASP A N 1
ATOM 1587 C CA . ASP A 1 202 ? -5.226 9.977 4.083 1.00 88.12 202 ASP A CA 1
ATOM 1588 C C . ASP A 1 202 ? -5.810 8.977 3.084 1.00 88.12 202 ASP A C 1
ATOM 1590 O O . ASP A 1 202 ? -5.283 8.804 1.982 1.00 88.12 202 ASP A O 1
ATOM 1594 N N . ALA A 1 203 ? -6.947 8.375 3.441 1.00 87.75 203 ALA A N 1
ATOM 1595 C CA . ALA A 1 203 ? -7.656 7.423 2.599 1.00 87.75 203 ALA A CA 1
ATOM 1596 C C . ALA A 1 203 ? -8.098 8.049 1.268 1.00 87.75 203 ALA A C 1
ATOM 1598 O O . ALA A 1 203 ? -7.884 7.484 0.191 1.00 87.75 203 ALA A O 1
ATOM 1599 N N . ARG A 1 204 ? -8.677 9.254 1.326 1.00 89.38 204 ARG A N 1
ATOM 1600 C CA . ARG A 1 204 ? -9.116 10.006 0.144 1.00 89.38 204 ARG A CA 1
ATOM 1601 C C . ARG A 1 204 ? -7.941 10.410 -0.742 1.00 89.38 204 ARG A C 1
ATOM 1603 O O . ARG A 1 204 ? -8.013 10.250 -1.960 1.00 89.38 204 ARG A O 1
ATOM 1610 N N . ASN A 1 205 ? -6.855 10.900 -0.150 1.00 86.12 205 ASN A N 1
ATOM 1611 C CA . ASN A 1 205 ? -5.659 11.290 -0.895 1.00 86.12 205 ASN A CA 1
ATOM 1612 C C . ASN A 1 205 ? -5.002 10.086 -1.574 1.00 86.12 205 ASN A C 1
ATOM 1614 O O . ASN A 1 205 ? -4.595 10.167 -2.732 1.00 86.12 205 ASN A O 1
ATOM 1618 N N . ALA A 1 206 ? -4.945 8.950 -0.885 1.00 84.75 206 ALA A N 1
ATOM 1619 C CA . ALA A 1 206 ? -4.407 7.723 -1.444 1.00 84.75 206 ALA A CA 1
ATOM 1620 C C . ALA A 1 206 ? -5.275 7.170 -2.578 1.00 84.75 206 ALA A C 1
ATOM 1622 O O . ALA A 1 206 ? -4.735 6.828 -3.626 1.00 84.75 206 ALA A O 1
ATOM 1623 N N . LYS A 1 207 ? -6.607 7.176 -2.430 1.00 84.12 207 LYS A N 1
ATOM 1624 C CA . LYS A 1 207 ? -7.543 6.845 -3.518 1.00 84.12 207 LYS A CA 1
ATOM 1625 C C . LYS A 1 207 ? -7.319 7.720 -4.753 1.00 84.12 207 LYS A C 1
ATOM 1627 O O . LYS A 1 207 ? -7.213 7.184 -5.848 1.00 84.12 207 LYS A O 1
ATOM 1632 N N . LYS A 1 208 ? -7.183 9.043 -4.584 1.00 82.12 208 LYS A N 1
ATOM 1633 C CA . LYS A 1 208 ? -6.896 9.967 -5.697 1.00 82.12 208 LYS A CA 1
ATOM 1634 C C . LYS A 1 208 ? -5.590 9.613 -6.411 1.00 82.12 208 LYS A C 1
ATOM 1636 O O . LYS A 1 208 ? -5.581 9.502 -7.629 1.00 82.12 208 LYS A O 1
ATOM 1641 N N . ARG A 1 209 ? -4.510 9.371 -5.659 1.00 78.50 209 ARG A N 1
ATOM 1642 C CA . ARG A 1 209 ? -3.208 8.977 -6.229 1.00 78.50 209 ARG A CA 1
ATOM 1643 C C . ARG A 1 209 ? -3.284 7.648 -6.986 1.00 78.50 209 ARG A C 1
ATOM 1645 O O . ARG A 1 209 ? -2.715 7.535 -8.067 1.00 78.50 209 ARG A O 1
ATOM 1652 N N . LEU A 1 210 ? -3.998 6.664 -6.435 1.00 77.00 210 LEU A N 1
ATOM 1653 C CA . LEU A 1 210 ? -4.227 5.376 -7.092 1.00 77.00 210 LEU A CA 1
ATOM 1654 C C . LEU A 1 210 ? -5.048 5.537 -8.376 1.00 77.00 210 LEU A C 1
ATOM 1656 O O . LEU A 1 210 ? -4.697 4.951 -9.391 1.00 77.00 210 LEU A O 1
ATOM 1660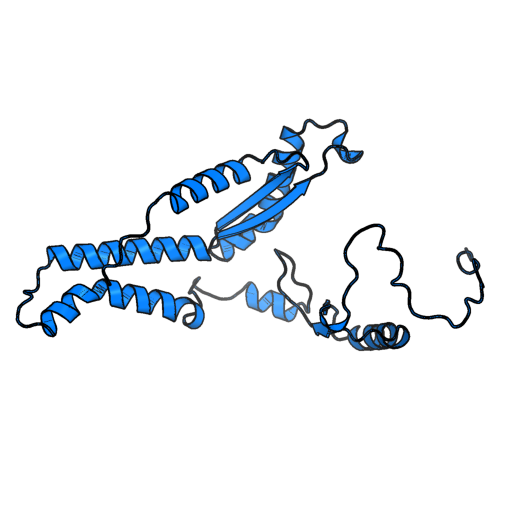 N N . ALA A 1 211 ? -6.089 6.368 -8.359 1.00 75.69 211 ALA A N 1
ATOM 1661 C CA . ALA A 1 211 ? -6.893 6.650 -9.543 1.00 75.69 211 ALA A CA 1
ATOM 1662 C C . ALA A 1 211 ? -6.056 7.294 -10.659 1.00 75.69 211 ALA A C 1
ATOM 1664 O O . ALA A 1 211 ? -6.110 6.833 -11.794 1.00 75.69 211 ALA A O 1
ATOM 1665 N N . THR A 1 212 ? -5.221 8.290 -10.338 1.00 75.44 212 THR A N 1
ATOM 1666 C CA . THR A 1 212 ? -4.285 8.890 -11.306 1.00 75.44 212 THR A CA 1
ATOM 1667 C C . THR A 1 212 ? -3.336 7.848 -11.899 1.00 75.44 212 THR A C 1
ATOM 1669 O O . THR A 1 212 ? -3.064 7.865 -13.097 1.00 75.44 212 THR A O 1
ATOM 1672 N N . TYR A 1 213 ? -2.849 6.918 -11.074 1.00 68.56 213 TYR A N 1
ATOM 1673 C CA . TYR A 1 213 ? -1.974 5.848 -11.540 1.00 68.56 213 TYR A CA 1
ATOM 1674 C C . TYR A 1 213 ? -2.686 4.904 -12.515 1.00 68.56 213 TYR A C 1
ATOM 1676 O O . TYR A 1 213 ? -2.152 4.633 -13.584 1.00 68.56 213 TYR A O 1
ATOM 1684 N N . LEU A 1 214 ? -3.889 4.439 -12.168 1.00 73.25 214 LEU A N 1
ATOM 1685 C CA . LEU A 1 214 ? -4.670 3.520 -13.003 1.00 73.25 214 LEU A CA 1
ATOM 1686 C C . LEU A 1 214 ? -5.161 4.169 -14.302 1.00 73.25 214 LEU A C 1
ATOM 1688 O O . LEU A 1 214 ? -5.316 3.483 -15.305 1.00 73.25 214 LEU A O 1
ATOM 1692 N N . ALA A 1 215 ? -5.395 5.482 -14.288 1.00 75.06 215 ALA A N 1
ATOM 1693 C CA . ALA A 1 215 ? -5.791 6.241 -15.470 1.00 75.06 215 ALA A CA 1
ATOM 1694 C C . ALA A 1 215 ? -4.637 6.468 -16.457 1.00 75.06 215 ALA A C 1
ATOM 1696 O O . ALA A 1 215 ? -4.884 6.848 -17.598 1.00 75.06 215 ALA A O 1
ATOM 1697 N N . THR A 1 216 ? -3.384 6.256 -16.039 1.00 71.00 216 THR A N 1
ATOM 1698 C CA . THR A 1 216 ? -2.250 6.298 -16.963 1.00 71.00 216 THR A CA 1
ATOM 1699 C C . THR A 1 216 ? -2.286 5.016 -17.799 1.00 71.00 216 THR A C 1
ATOM 1701 O O . THR A 1 216 ? -2.106 3.941 -17.221 1.00 71.00 216 THR A O 1
ATOM 1704 N N . PRO A 1 217 ? -2.520 5.080 -19.124 1.00 58.38 217 PRO A N 1
ATOM 1705 C CA . PRO A 1 217 ? -2.492 3.885 -19.954 1.00 58.38 217 PRO A CA 1
ATOM 1706 C C . PRO A 1 217 ? -1.118 3.224 -19.826 1.00 58.38 217 PRO A C 1
ATOM 1708 O O . PRO A 1 217 ? -0.086 3.901 -19.856 1.00 58.38 217 PRO A O 1
ATOM 1711 N N . ALA A 1 218 ? -1.105 1.903 -19.628 1.00 54.72 218 ALA A N 1
ATOM 1712 C CA . ALA A 1 218 ? 0.136 1.142 -19.675 1.00 54.72 218 ALA A CA 1
ATOM 1713 C C . ALA A 1 218 ? 0.813 1.427 -21.026 1.00 54.72 218 ALA A C 1
ATOM 1715 O O . ALA A 1 218 ? 0.105 1.451 -22.039 1.00 54.72 218 ALA A O 1
ATOM 1716 N N . PRO A 1 219 ? 2.135 1.684 -21.061 1.00 48.44 219 PRO A N 1
ATOM 1717 C CA . PRO A 1 219 ? 2.825 1.897 -22.324 1.00 48.44 219 PRO A CA 1
ATOM 1718 C C . PRO A 1 219 ? 2.507 0.714 -23.234 1.00 48.44 219 PRO A C 1
ATOM 1720 O O . PRO A 1 219 ? 2.575 -0.439 -22.796 1.00 48.44 219 PRO A O 1
ATOM 1723 N N . ALA A 1 220 ? 2.074 1.015 -24.458 1.00 40.66 220 ALA A N 1
ATOM 1724 C CA . ALA A 1 220 ? 1.747 0.012 -25.451 1.00 40.66 220 ALA A CA 1
ATOM 1725 C C . ALA A 1 220 ? 3.006 -0.823 -25.701 1.00 40.66 220 ALA A C 1
ATOM 1727 O O . ALA A 1 220 ? 3.915 -0.404 -26.413 1.00 40.66 220 ALA A O 1
ATOM 1728 N N . TYR A 1 221 ? 3.082 -1.993 -25.068 1.00 39.50 221 TYR A N 1
ATOM 1729 C CA . TYR A 1 221 ? 4.044 -3.010 -25.450 1.00 39.50 221 TYR A CA 1
ATOM 1730 C C . TYR A 1 221 ? 3.632 -3.457 -26.849 1.00 39.50 221 TYR A C 1
ATOM 1732 O O . TYR A 1 221 ? 2.648 -4.182 -27.010 1.00 39.50 221 TYR A O 1
ATOM 1740 N N . HIS A 1 222 ? 4.342 -2.959 -27.860 1.00 40.31 222 HIS A N 1
ATOM 1741 C CA . HIS A 1 222 ? 4.300 -3.550 -29.187 1.00 40.31 222 HIS A CA 1
ATOM 1742 C C . HIS A 1 222 ? 4.681 -5.029 -29.033 1.00 40.31 222 HIS A C 1
ATOM 1744 O O . HIS A 1 222 ? 5.770 -5.345 -28.551 1.00 40.31 222 HIS A O 1
ATOM 1750 N N . ARG A 1 223 ? 3.711 -5.903 -29.326 1.00 33.19 223 ARG A N 1
ATOM 1751 C CA . ARG A 1 223 ? 3.909 -7.347 -29.482 1.00 33.19 223 ARG A CA 1
ATOM 1752 C C . ARG A 1 223 ? 4.712 -7.637 -30.737 1.00 33.19 223 ARG A C 1
ATOM 1754 O O . ARG A 1 223 ? 4.496 -6.903 -31.727 1.00 33.19 223 ARG A O 1
#

Foldseek 3Di:
DDDDPCDDDDDDDDDDDDDDDDDPDDDDDQQDPAEDAAEPVCVVVVVVVCVVVVRNHHYDQWDDDQQDTRHDPVVVVVVVDDDPLDPDCVVCVVLVVVLVCQLCVLVVCCVVDVPRDDDPVVSVVSNVVSVVVSVVVVLVVQEDEAEDEDECVDPVNVPPDPLVVQVVVQVVSCVRHVVVSVVNVGHYFYFYAYPVRDTHPSNVVVVVVVVVVVPPPDPPPDD

Sequence (223 aa):
MLACLSFLGEKIPDTAPTLPAKPAYGYYPKPRKSYYICKAEDEPAARRAFEGYNLEINYSRGQRYLGGFLGSAQKKEYIKLGGLAICNPVDTAHGTHSASLVATHHLTVSLMCRDTRFDLATHCTFATEAGQAARKSRLINERIFNMRITDTDAKSYRKKEFGKVLSQHEKEKKDKYLQTCLEMQKDFTPMVYLVDGIAGCDARNAKKRLATYLATPAPAYHR